Protein AF-A0A0F8ZFD3-F1 (afdb_monomer)

pLDDT: mean 81.25, std 15.06, range [37.78, 96.56]

Sequence (188 aa):
MGGGGGDGGIPSRYSAPSKVDDIAKKTEEKSDLINLKNRETEINKSVEEEMNKASDKVPWDHNDHSIKHVERVLEIFPKIIDKFEKISFSKEFLSNRNLSDLEKEILKYSILLHDIGYTKSIKDHSLMSKEYIEKLNRGIKKSLLKEIATIAQLHTPEGIKQLGGKSLFDLVKKGLISDRIAYLASIL

Organism: NCBI:txid412755

Mean predicted aligned error: 9.12 Å

Secondary structure (DSSP, 8-state):
---------------PPPHHHHHHHHHHHHHHHHHHHHHHHHHHHHHHHHHHHHTTTS-GGGGGGSHHHHHHHHHHHHHHHHHHHHTTHHHHHTTS-PPPHHHHHHHHHHHHHTTGGGGT-STTHHHHHHHHHHT--SS--HHHHHHHHHHHHTTSHHHHHHTT-SSHHHHHHTTSS-HHHHHHHTT-

Solvent-accessible surface area (backbone atoms only — not comparable to full-atom values): 10589 Å² total; per-residue (Å²): 140,84,87,80,82,84,79,75,80,76,76,82,72,81,75,70,83,50,77,63,56,55,50,52,50,56,50,50,49,50,51,52,37,52,53,54,61,76,38,41,72,63,49,54,52,51,50,47,54,51,42,61,75,21,54,90,74,46,54,79,94,54,52,78,66,37,63,69,37,40,51,52,50,60,71,46,40,68,59,52,52,52,50,41,55,69,74,40,56,37,30,75,55,53,79,67,40,75,83,49,73,46,54,52,48,43,46,52,51,16,58,67,39,28,56,59,5,48,59,80,33,76,93,48,12,30,58,42,14,20,57,52,40,59,62,57,85,72,88,60,57,67,70,58,31,48,48,30,16,49,33,20,16,44,58,38,74,65,36,29,42,76,75,76,24,90,40,60,67,50,26,37,75,71,67,76,43,51,54,62,51,40,55,56,20,72,73,97

Radius of gyration: 21.27 Å; Cα contacts (8 Å, |Δi|>4): 189; chains: 1; bounding box: 68×52×62 Å

Foldseek 3Di:
DDDDDDDPDDPPDPPDDDPVNVVVVVVVLVVLLVLLVVCVVVVLVVLLVLLVVQCVVQDPVRNCLGQVVLVVCLVCLVVLLVVCVVVCVCCVLVVHDGDDSSLSSLLNLLSNQLQSLSSP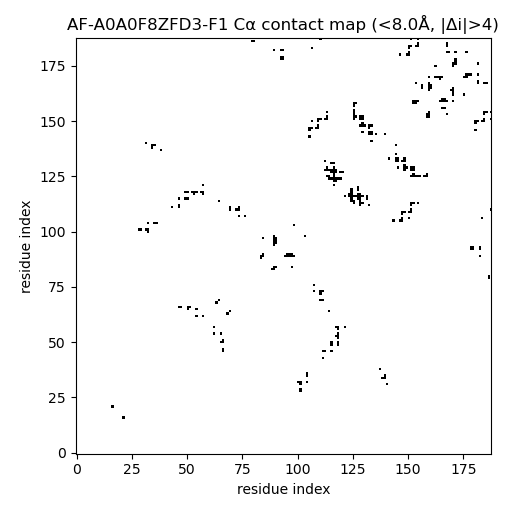DPVQRLVSSLVVQCPPPPVRDSVSSNLSSLLSSQLDCVSQVVLVHRALVRCCVVVVDGSSSSVSSVSD

Nearest PDB structures (foldseek):
  6pbz-assembly1_C  TM=6.931E-01  e=2.218E-02  Escherichia coli K-12
  8qqk-assembly1_C  TM=2.301E-01  e=8.776E+00  Escherichia coli BL21(DE3)

Structure (mmCIF, N/CA/C/O backbone):
data_AF-A0A0F8ZFD3-F1
#
_entry.id   AF-A0A0F8ZFD3-F1
#
loop_
_atom_site.group_PDB
_atom_site.id
_atom_site.type_symbol
_atom_site.label_atom_id
_atom_site.label_alt_id
_atom_site.label_comp_id
_atom_site.label_asym_id
_atom_site.label_entity_id
_atom_site.label_seq_id
_atom_site.pdbx_PDB_ins_code
_atom_site.Cartn_x
_atom_site.Cartn_y
_atom_site.Cartn_z
_atom_site.occupancy
_atom_site.B_iso_or_equiv
_atom_site.auth_seq_id
_atom_site.auth_comp_id
_atom_site.auth_asym_id
_atom_site.auth_atom_id
_atom_site.pdbx_PDB_model_num
ATOM 1 N N . MET A 1 1 ? -48.816 -34.835 41.985 1.00 44.81 1 MET A N 1
ATOM 2 C CA . MET A 1 1 ? -48.033 -34.989 40.739 1.00 44.81 1 MET A CA 1
ATOM 3 C C . MET A 1 1 ? -48.319 -33.737 39.922 1.00 44.81 1 MET A C 1
ATOM 5 O O . MET A 1 1 ? -49.447 -33.579 39.499 1.00 44.81 1 MET A O 1
ATOM 9 N N . GLY A 1 2 ? -47.501 -32.690 39.905 1.00 37.78 2 GLY A N 1
ATOM 10 C CA . GLY A 1 2 ? -46.063 -32.647 39.641 1.00 37.78 2 GLY A CA 1
ATOM 11 C C . GLY A 1 2 ? -45.896 -31.947 38.290 1.00 37.78 2 GLY A C 1
ATOM 12 O O . GLY A 1 2 ? -45.854 -32.620 37.269 1.00 37.78 2 GLY A O 1
ATOM 13 N N . GLY A 1 3 ? -45.939 -30.610 38.292 1.00 38.78 3 GLY A N 1
ATOM 14 C CA . GLY A 1 3 ? -45.746 -29.782 37.100 1.00 38.78 3 GLY A CA 1
ATOM 15 C C . GLY A 1 3 ? -44.270 -29.698 36.710 1.00 38.78 3 GLY A C 1
ATOM 16 O O . GLY A 1 3 ? -43.402 -29.720 37.579 1.00 38.78 3 GLY A O 1
ATOM 17 N N . GLY A 1 4 ? -43.997 -29.588 35.412 1.00 38.00 4 GLY A N 1
ATOM 18 C CA . GLY A 1 4 ? -42.663 -29.365 34.860 1.00 38.00 4 GLY A CA 1
ATOM 19 C C . GLY A 1 4 ? -42.789 -28.538 33.590 1.00 38.00 4 GLY A C 1
ATOM 20 O O . GLY A 1 4 ? -43.255 -29.042 32.572 1.00 38.00 4 GLY A O 1
ATOM 21 N N . GLY A 1 5 ? -42.469 -27.249 33.707 1.00 38.50 5 GLY A N 1
ATOM 22 C CA . GLY A 1 5 ? -42.521 -26.278 32.625 1.00 38.50 5 GLY A CA 1
ATOM 23 C C . GLY A 1 5 ? -41.475 -26.551 31.551 1.00 38.50 5 GLY A C 1
ATOM 24 O O . GLY A 1 5 ? -40.369 -27.007 31.833 1.00 38.50 5 GLY A O 1
ATOM 25 N N . GLY A 1 6 ? -41.861 -26.258 30.311 1.00 38.72 6 GLY A N 1
ATOM 26 C CA . GLY A 1 6 ? -40.945 -26.165 29.187 1.00 38.72 6 GLY A CA 1
ATOM 27 C C . GLY A 1 6 ? -40.052 -24.949 29.376 1.00 38.72 6 GLY A C 1
ATOM 28 O O . GLY A 1 6 ? -40.525 -23.816 29.293 1.00 38.72 6 GLY A O 1
ATOM 29 N N . ASP A 1 7 ? -38.774 -25.200 29.637 1.00 45.16 7 ASP A N 1
ATOM 30 C CA . ASP A 1 7 ? -37.746 -24.174 29.586 1.00 45.16 7 ASP A CA 1
ATOM 31 C C . ASP A 1 7 ? -37.648 -23.643 28.156 1.00 45.16 7 ASP A C 1
ATOM 33 O O . ASP A 1 7 ?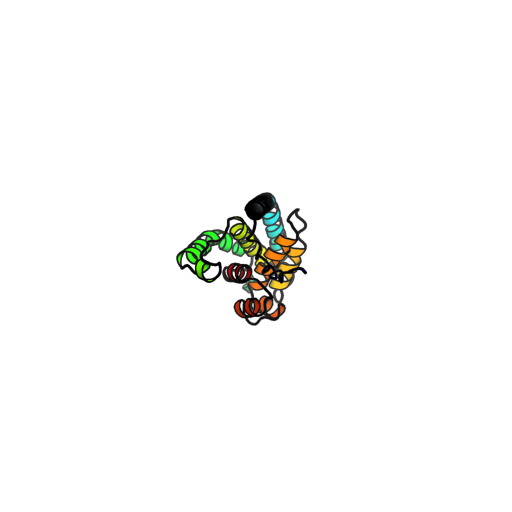 -37.316 -24.353 27.202 1.00 45.16 7 ASP A O 1
ATOM 37 N N . GLY A 1 8 ? -37.988 -22.362 28.031 1.00 39.28 8 GLY A N 1
ATOM 38 C CA . GLY A 1 8 ? -37.781 -21.574 26.836 1.00 39.28 8 GLY A CA 1
ATOM 39 C C . GLY A 1 8 ? -36.305 -21.583 26.469 1.00 39.28 8 GLY A C 1
ATOM 40 O O . GLY A 1 8 ? -35.450 -21.155 27.245 1.00 39.28 8 GLY A O 1
ATOM 41 N N . GLY A 1 9 ? -36.021 -22.055 25.256 1.00 39.97 9 GLY A N 1
ATOM 42 C CA . GLY A 1 9 ? -34.720 -21.903 24.628 1.00 39.97 9 GLY A CA 1
ATOM 43 C C . GLY A 1 9 ? -34.305 -20.435 24.666 1.00 39.97 9 GLY A C 1
ATOM 44 O O . GLY A 1 9 ? -34.960 -19.572 24.083 1.00 39.97 9 GLY A O 1
ATOM 45 N N . ILE A 1 10 ? -33.228 -20.162 25.394 1.00 49.59 10 ILE A N 1
ATOM 46 C CA . ILE A 1 10 ? -32.589 -18.853 25.470 1.00 49.59 10 ILE A CA 1
ATOM 47 C C . ILE A 1 10 ? -32.167 -18.473 24.042 1.00 49.59 10 ILE A C 1
ATOM 49 O O . ILE A 1 10 ? -31.354 -19.191 23.451 1.00 49.59 10 ILE A O 1
ATOM 53 N N . PRO A 1 11 ? -32.669 -17.373 23.454 1.00 43.94 11 PRO A N 1
ATOM 54 C CA . PRO A 1 11 ? -32.141 -16.904 22.187 1.00 43.94 11 PRO A CA 1
ATOM 55 C C . PRO A 1 11 ? -30.695 -16.459 22.413 1.00 43.94 11 PRO A C 1
ATOM 57 O O . PRO A 1 11 ? -30.410 -15.631 23.283 1.00 43.94 11 PRO A O 1
ATOM 60 N N . SER A 1 12 ? -29.790 -17.065 21.641 1.00 44.09 12 SER A N 1
ATOM 61 C CA . SER A 1 12 ? -28.364 -16.755 21.583 1.00 44.09 12 SER A CA 1
ATOM 62 C C . SER A 1 12 ? -28.177 -15.240 21.503 1.00 44.09 12 SER A C 1
ATOM 64 O O . SER A 1 12 ? -28.506 -14.603 20.499 1.00 44.09 12 SER A O 1
ATOM 66 N N . ARG A 1 13 ? -27.722 -14.645 22.610 1.00 45.34 13 ARG A N 1
ATOM 67 C CA . ARG A 1 13 ? -27.399 -13.225 22.676 1.00 45.34 13 ARG A CA 1
ATOM 68 C C . ARG A 1 13 ? -26.203 -13.006 21.763 1.00 45.34 13 ARG A C 1
ATOM 70 O O . ARG A 1 13 ? -25.120 -13.512 22.037 1.00 45.34 13 ARG A O 1
ATOM 77 N N . TYR A 1 14 ? -26.402 -12.227 20.707 1.00 46.28 14 TYR A N 1
ATOM 78 C CA . TYR A 1 14 ? -25.321 -11.509 20.049 1.00 46.28 14 TYR A CA 1
ATOM 79 C C . TYR A 1 14 ? -24.559 -10.737 21.132 1.00 46.28 14 TYR A C 1
ATOM 81 O O . TYR A 1 14 ? -25.035 -9.718 21.634 1.00 46.28 14 TYR A O 1
ATOM 89 N N . SER A 1 15 ? -23.417 -11.272 21.558 1.00 51.22 15 SER A N 1
ATOM 90 C CA . SER A 1 15 ? -22.507 -10.595 22.470 1.00 51.22 15 SER A CA 1
ATOM 91 C C . SER A 1 15 ? -21.970 -9.372 21.741 1.00 51.22 15 SER A C 1
ATOM 93 O O . SER A 1 15 ? -21.140 -9.493 20.841 1.00 51.22 15 SER A O 1
ATOM 95 N N . ALA A 1 16 ? -22.493 -8.197 22.087 1.00 52.94 16 ALA A N 1
ATOM 96 C CA . ALA A 1 16 ? -21.907 -6.937 21.663 1.00 52.94 16 ALA A CA 1
ATOM 97 C C . ALA A 1 16 ? -20.416 -6.930 22.063 1.00 52.94 16 ALA A C 1
ATOM 99 O O . ALA A 1 16 ? -20.108 -7.399 23.166 1.00 52.94 16 ALA A O 1
ATOM 100 N N . PRO A 1 17 ? -19.504 -6.432 21.206 1.00 55.50 17 PRO A N 1
ATOM 101 C CA . PRO A 1 17 ? -18.085 -6.334 21.536 1.00 55.50 17 PRO A CA 1
ATOM 102 C C . PRO A 1 17 ? -17.911 -5.665 22.898 1.00 55.50 17 PRO A C 1
ATOM 104 O O . PRO A 1 17 ? -18.548 -4.647 23.188 1.00 55.50 17 PRO A O 1
ATOM 107 N N . SER A 1 18 ? -17.108 -6.267 23.772 1.00 68.88 18 SER A N 1
ATOM 108 C CA . SER A 1 18 ? -16.910 -5.712 25.103 1.00 68.88 18 SER A CA 1
ATOM 109 C C . SER A 1 18 ? -16.043 -4.453 25.003 1.00 68.88 18 SER A C 1
ATOM 111 O O . SER A 1 18 ? -15.174 -4.346 24.140 1.00 68.88 18 SER A O 1
ATOM 113 N N . LYS A 1 19 ? -16.206 -3.499 25.930 1.00 70.62 19 LYS A N 1
ATOM 114 C CA . LYS A 1 19 ? -15.332 -2.308 26.010 1.00 70.62 19 LYS A CA 1
ATOM 115 C C . LYS A 1 19 ? -13.836 -2.667 26.091 1.00 70.62 19 LYS A C 1
ATOM 117 O O . LYS A 1 19 ? -12.993 -1.834 25.780 1.00 70.62 19 LYS A O 1
ATOM 122 N N . VAL A 1 20 ? -13.513 -3.884 26.533 1.00 70.19 20 VAL A N 1
ATOM 123 C CA . VAL A 1 20 ? -12.148 -4.416 26.616 1.00 70.19 20 VAL A CA 1
ATOM 124 C C . VAL A 1 20 ? -11.604 -4.749 25.224 1.00 70.19 20 VAL A C 1
ATOM 126 O O . VAL A 1 20 ? -10.462 -4.397 24.934 1.00 70.19 20 VAL A O 1
ATOM 129 N N . ASP A 1 21 ? -12.428 -5.323 24.344 1.00 71.81 21 ASP A N 1
ATOM 130 C CA . ASP A 1 21 ? -12.053 -5.638 22.957 1.00 71.81 21 ASP A CA 1
ATOM 131 C C . ASP A 1 21 ? -11.746 -4.360 22.164 1.00 71.81 21 ASP A C 1
ATOM 133 O O . ASP A 1 21 ? -10.764 -4.294 21.423 1.00 71.81 21 ASP A O 1
ATOM 137 N N . ASP A 1 22 ? -12.519 -3.296 22.399 1.00 79.94 22 ASP A N 1
ATOM 138 C CA . ASP A 1 22 ? -12.287 -1.985 21.785 1.00 79.94 22 ASP A CA 1
ATOM 139 C C . ASP A 1 22 ? -10.973 -1.334 22.251 1.00 79.94 22 ASP A C 1
ATOM 141 O O . ASP A 1 22 ? -10.281 -0.680 21.464 1.00 79.94 22 ASP A O 1
ATOM 145 N N . ILE A 1 23 ? -10.610 -1.494 23.529 1.00 81.81 23 ILE A N 1
ATOM 146 C CA . ILE A 1 23 ? -9.353 -0.967 24.084 1.00 81.81 23 ILE A CA 1
ATOM 147 C C . ILE A 1 23 ? -8.160 -1.765 23.556 1.00 81.81 23 ILE A C 1
ATOM 149 O O . ILE A 1 23 ? -7.158 -1.163 23.159 1.00 81.81 23 ILE A O 1
ATOM 153 N N . ALA A 1 24 ? -8.266 -3.095 23.521 1.00 84.81 24 ALA A N 1
ATOM 154 C CA . ALA A 1 24 ? -7.227 -3.966 22.984 1.00 84.81 24 ALA A CA 1
ATOM 155 C C . ALA A 1 24 ? -6.951 -3.631 21.514 1.00 84.81 24 ALA A C 1
ATOM 157 O O . ALA A 1 24 ? -5.806 -3.355 21.153 1.00 84.81 24 ALA A O 1
ATOM 158 N N . LYS A 1 25 ? -8.010 -3.513 20.704 1.00 84.62 25 LYS A N 1
ATOM 159 C CA . LYS A 1 25 ? -7.911 -3.135 19.293 1.00 84.62 25 LYS A CA 1
ATOM 160 C C . LYS A 1 25 ? -7.251 -1.770 19.098 1.00 84.62 25 LYS A C 1
ATOM 162 O O . LYS A 1 25 ? -6.317 -1.645 18.316 1.00 84.62 25 LYS A O 1
ATOM 167 N N . LYS A 1 26 ? -7.671 -0.742 19.844 1.00 86.44 26 LYS A N 1
ATOM 168 C CA . LYS A 1 26 ? -7.050 0.595 19.758 1.00 86.44 26 LYS A CA 1
ATOM 169 C C . LYS A 1 26 ? -5.586 0.602 20.196 1.00 86.44 26 LYS A C 1
ATOM 171 O O . LYS A 1 26 ? -4.802 1.411 19.705 1.00 86.44 26 LYS A O 1
ATOM 176 N N . THR A 1 27 ? -5.222 -0.251 21.148 1.00 90.25 27 THR A N 1
ATOM 177 C CA . THR A 1 27 ? -3.835 -0.381 21.613 1.00 90.25 27 THR A CA 1
ATOM 178 C C . THR A 1 27 ? -2.974 -1.047 20.546 1.00 90.25 27 THR A C 1
ATOM 180 O O . THR A 1 27 ? -1.882 -0.560 20.256 1.00 90.25 27 THR A O 1
ATOM 183 N N . GLU A 1 28 ? -3.490 -2.102 19.920 1.00 89.44 28 GLU A N 1
ATOM 184 C CA . GLU A 1 28 ? -2.845 -2.777 18.796 1.00 89.44 28 GLU A CA 1
ATOM 185 C C . GLU A 1 28 ? -2.660 -1.825 17.607 1.00 89.44 28 GLU A C 1
ATOM 187 O O . GLU A 1 28 ? -1.537 -1.663 17.139 1.00 89.44 28 GLU A O 1
ATOM 192 N N . GLU A 1 29 ? -3.705 -1.094 17.203 1.00 90.25 29 GLU A N 1
ATOM 193 C CA . GLU A 1 29 ? -3.624 -0.113 16.109 1.00 90.25 29 GLU A CA 1
ATOM 194 C C . GLU A 1 29 ? -2.571 0.975 16.376 1.00 90.25 29 GLU A C 1
ATOM 196 O O . GLU A 1 29 ? -1.824 1.365 15.476 1.00 90.25 29 GLU A O 1
ATOM 201 N N . LYS A 1 30 ? -2.468 1.457 17.622 1.00 90.88 30 LYS A N 1
ATOM 202 C CA . LYS A 1 30 ? -1.427 2.419 18.016 1.00 90.88 30 LYS A CA 1
ATOM 203 C C . LYS A 1 30 ? -0.029 1.813 17.955 1.00 90.88 30 LYS A C 1
ATOM 205 O O . LYS A 1 30 ? 0.901 2.489 17.522 1.00 90.88 30 LYS A O 1
ATOM 210 N N . SER A 1 31 ? 0.129 0.569 18.402 1.00 91.50 31 SER A N 1
ATOM 211 C CA . SER A 1 31 ? 1.413 -0.132 18.353 1.00 91.50 31 SER A CA 1
ATOM 212 C C . SER A 1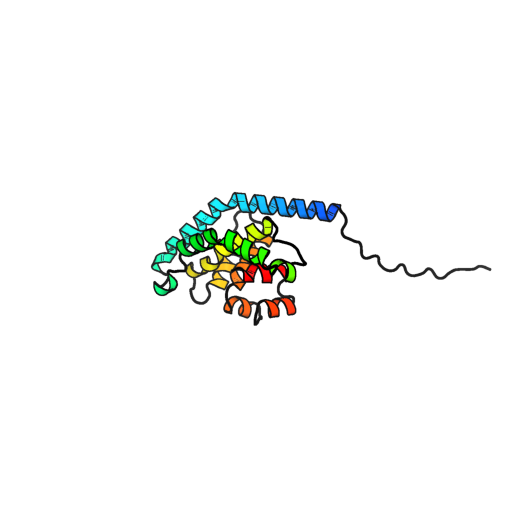 31 ? 1.869 -0.348 16.909 1.00 91.50 31 SER A C 1
ATOM 214 O O . SER A 1 31 ? 3.018 -0.042 16.583 1.00 91.50 31 SER A O 1
ATOM 216 N N . ASP A 1 32 ? 0.953 -0.774 16.040 1.00 91.31 32 ASP A N 1
ATOM 217 C CA . ASP A 1 32 ? 1.186 -0.967 14.610 1.00 91.31 32 ASP A CA 1
ATOM 218 C C . ASP A 1 32 ? 1.564 0.354 13.918 1.00 91.31 32 ASP A C 1
ATOM 220 O O . ASP A 1 32 ? 2.540 0.400 13.165 1.00 91.31 32 ASP A O 1
ATOM 224 N N . LEU A 1 33 ? 0.875 1.455 14.242 1.00 92.19 33 LEU A N 1
ATOM 225 C CA . LEU A 1 33 ? 1.196 2.793 13.735 1.00 92.19 33 LEU A CA 1
ATOM 226 C C . LEU A 1 33 ? 2.604 3.247 14.144 1.00 92.19 33 LEU A C 1
ATOM 228 O O . LEU A 1 33 ? 3.364 3.739 13.311 1.00 92.19 33 LEU A O 1
ATOM 232 N N . ILE A 1 34 ? 2.960 3.093 15.423 1.00 90.62 34 ILE A N 1
ATOM 233 C CA . ILE A 1 34 ? 4.290 3.464 15.929 1.00 90.62 34 ILE A CA 1
ATOM 234 C C . ILE A 1 34 ? 5.369 2.630 15.236 1.00 90.62 34 ILE A C 1
ATOM 236 O O . ILE A 1 34 ? 6.399 3.170 14.836 1.00 90.62 34 ILE A O 1
ATOM 240 N N . ASN A 1 35 ? 5.133 1.327 15.063 1.00 89.44 35 ASN A N 1
ATOM 241 C CA . ASN A 1 35 ? 6.076 0.449 14.384 1.00 89.44 35 ASN A CA 1
ATOM 242 C C . ASN A 1 35 ? 6.292 0.885 12.927 1.00 89.44 35 ASN A C 1
ATOM 244 O O . ASN A 1 35 ? 7.436 1.077 12.525 1.00 89.44 35 ASN A O 1
ATOM 248 N N . LEU A 1 36 ? 5.218 1.139 12.169 1.00 88.75 36 LEU A N 1
ATOM 249 C CA . LEU A 1 36 ? 5.324 1.651 10.799 1.00 88.75 36 LEU A CA 1
ATOM 250 C C . LEU A 1 36 ? 6.116 2.962 10.748 1.00 88.75 36 LEU A C 1
ATOM 252 O O . LEU A 1 36 ? 7.061 3.070 9.973 1.00 88.75 36 LEU A O 1
ATOM 256 N N . LYS A 1 37 ? 5.819 3.935 11.612 1.00 89.75 37 LYS A N 1
ATOM 257 C CA . LYS A 1 37 ? 6.555 5.212 11.628 1.00 89.75 37 LYS A CA 1
ATOM 258 C C . LYS A 1 37 ? 8.039 5.045 11.952 1.00 89.75 37 LYS A C 1
ATOM 260 O O . LYS A 1 37 ? 8.883 5.656 11.306 1.00 89.75 37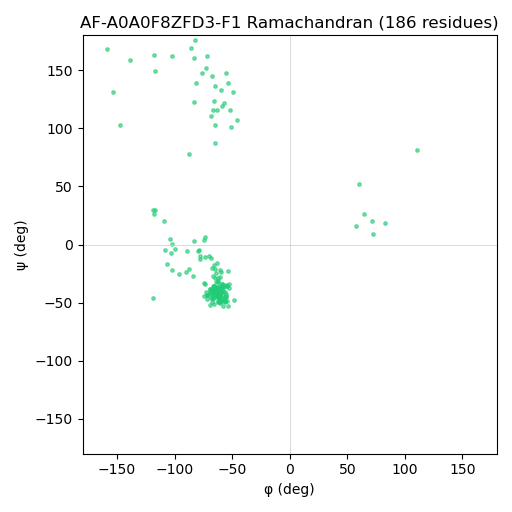 LYS A O 1
ATOM 265 N N . ASN A 1 38 ? 8.381 4.161 12.887 1.00 88.88 38 ASN A N 1
ATOM 266 C CA . ASN A 1 38 ? 9.776 3.895 13.249 1.00 88.88 38 ASN A CA 1
ATOM 267 C C . ASN A 1 38 ? 10.589 3.241 12.116 1.00 88.88 38 ASN A C 1
ATOM 269 O O . ASN A 1 38 ? 11.819 3.255 12.168 1.00 88.88 38 ASN A O 1
ATOM 273 N N . ARG A 1 39 ? 9.928 2.656 11.109 1.00 87.25 39 ARG A N 1
ATOM 274 C CA . ARG A 1 39 ? 10.569 2.007 9.952 1.00 87.25 39 ARG A CA 1
ATOM 275 C C . ARG A 1 39 ? 10.605 2.869 8.697 1.00 87.25 39 ARG A C 1
ATOM 277 O O . ARG A 1 39 ? 11.232 2.468 7.722 1.00 87.25 39 ARG A O 1
ATOM 284 N N . GLU A 1 40 ? 10.001 4.051 8.731 1.00 86.69 40 GLU A N 1
ATOM 285 C CA . GLU A 1 40 ? 9.813 4.893 7.549 1.00 86.69 40 GLU A CA 1
ATOM 286 C C . GLU A 1 40 ? 11.131 5.253 6.867 1.00 86.69 40 GLU A C 1
ATOM 288 O O . GLU A 1 40 ? 11.307 4.977 5.684 1.00 86.69 40 GLU A O 1
ATOM 293 N N . THR A 1 41 ? 12.092 5.791 7.617 1.00 84.62 41 THR A N 1
ATOM 294 C CA . THR A 1 41 ? 13.398 6.179 7.067 1.00 84.62 41 THR A CA 1
ATOM 295 C C . THR A 1 41 ? 14.137 4.993 6.445 1.00 84.62 41 THR A C 1
ATOM 297 O O . THR A 1 41 ? 14.748 5.122 5.386 1.00 84.62 41 THR A O 1
ATOM 300 N N . GLU A 1 42 ? 14.077 3.826 7.092 1.00 87.44 42 GLU A N 1
ATOM 301 C CA . GLU A 1 42 ? 14.724 2.600 6.614 1.00 87.44 42 GLU A CA 1
ATOM 302 C C . GLU A 1 42 ? 14.087 2.107 5.306 1.00 87.44 42 GLU A C 1
ATOM 304 O O . GLU A 1 42 ? 14.797 1.703 4.383 1.00 87.44 42 GLU A O 1
ATOM 309 N N . ILE A 1 43 ? 12.758 2.169 5.208 1.00 85.62 43 ILE A N 1
ATOM 310 C CA . ILE A 1 43 ? 12.016 1.720 4.028 1.00 85.62 43 ILE A CA 1
ATOM 311 C C . ILE A 1 43 ? 12.173 2.707 2.877 1.00 85.62 43 ILE A C 1
ATOM 313 O O . ILE A 1 43 ? 12.487 2.264 1.777 1.00 85.62 43 ILE A O 1
ATOM 317 N N . ASN A 1 44 ? 12.063 4.014 3.124 1.00 83.75 44 ASN A N 1
ATOM 318 C CA . ASN A 1 44 ? 12.298 5.046 2.111 1.00 83.75 44 ASN A CA 1
ATOM 319 C C . ASN A 1 44 ? 13.676 4.879 1.466 1.00 83.75 44 ASN A C 1
ATOM 321 O O . ASN A 1 44 ? 13.777 4.796 0.245 1.00 83.75 44 ASN A O 1
ATOM 325 N N . LYS A 1 45 ? 14.723 4.721 2.285 1.00 85.19 45 LYS A N 1
ATOM 326 C CA . LYS A 1 45 ? 16.085 4.501 1.789 1.00 85.19 45 LYS A CA 1
ATOM 327 C C . LYS A 1 45 ? 16.197 3.216 0.962 1.00 85.19 45 LYS A C 1
ATOM 329 O O . LYS A 1 45 ? 16.817 3.213 -0.094 1.00 85.19 45 LYS A O 1
ATOM 334 N N . SER A 1 46 ? 15.582 2.124 1.418 1.00 85.50 46 SER A N 1
ATOM 335 C CA . SER A 1 46 ? 15.593 0.852 0.684 1.00 85.50 46 SER A CA 1
ATOM 336 C C . SER A 1 46 ? 14.866 0.949 -0.661 1.00 85.50 46 SER A C 1
ATOM 338 O O . SER A 1 46 ? 15.312 0.352 -1.636 1.00 85.50 46 SER A O 1
ATOM 340 N N . VAL A 1 47 ? 13.747 1.672 -0.715 1.00 84.38 47 VAL A N 1
ATOM 341 C CA . VAL A 1 47 ? 12.975 1.902 -1.943 1.00 84.38 47 VAL A CA 1
ATOM 342 C C . VAL A 1 47 ? 13.775 2.758 -2.915 1.00 84.38 47 VAL A C 1
ATOM 344 O O . VAL A 1 47 ? 13.910 2.386 -4.077 1.00 84.38 47 VAL A O 1
ATOM 347 N N . GLU A 1 48 ? 14.365 3.851 -2.434 1.00 83.31 48 GLU A N 1
ATOM 348 C CA . GLU A 1 48 ? 15.241 4.714 -3.223 1.00 83.31 48 GLU A CA 1
ATOM 349 C C . GLU A 1 48 ? 16.418 3.926 -3.815 1.00 83.31 48 GLU A C 1
ATOM 351 O O . GLU A 1 48 ? 16.666 3.993 -5.017 1.00 83.31 48 GLU A O 1
ATOM 356 N N . GLU A 1 49 ? 17.111 3.121 -3.006 1.00 85.69 49 GLU A N 1
ATOM 357 C CA . GLU A 1 49 ? 18.226 2.289 -3.467 1.00 85.69 49 GLU A CA 1
ATOM 358 C C . GLU A 1 49 ? 17.802 1.276 -4.539 1.00 85.69 49 GLU A C 1
ATOM 360 O O . GLU A 1 49 ? 18.503 1.110 -5.538 1.00 85.69 49 GLU A O 1
ATOM 365 N N . GLU A 1 50 ? 16.676 0.585 -4.355 1.00 85.00 50 GLU A N 1
ATOM 366 C CA . GLU A 1 50 ? 16.193 -0.405 -5.325 1.00 85.00 50 GLU A CA 1
ATOM 367 C C . GLU A 1 50 ? 15.712 0.248 -6.627 1.00 85.00 50 GLU A C 1
ATOM 369 O O . GLU A 1 50 ? 16.041 -0.239 -7.712 1.00 85.00 50 GLU A O 1
ATOM 374 N N . MET A 1 51 ? 15.007 1.378 -6.539 1.00 81.75 51 MET A N 1
ATOM 375 C CA . MET A 1 51 ? 14.552 2.139 -7.705 1.00 81.75 51 MET A CA 1
ATOM 376 C C . MET A 1 51 ? 15.729 2.749 -8.474 1.00 81.75 51 MET A C 1
ATOM 378 O O . MET A 1 51 ? 15.765 2.665 -9.700 1.00 81.75 51 MET A O 1
ATOM 382 N N . ASN A 1 52 ? 16.741 3.275 -7.779 1.00 81.25 52 ASN A N 1
ATOM 383 C CA . ASN A 1 52 ? 17.951 3.812 -8.406 1.00 81.25 52 ASN A CA 1
ATOM 384 C C . ASN A 1 52 ? 18.780 2.723 -9.105 1.00 81.25 52 ASN A C 1
ATOM 386 O O . ASN A 1 52 ? 19.307 2.955 -10.185 1.00 81.25 52 ASN A O 1
ATOM 390 N N . LYS A 1 53 ? 18.860 1.500 -8.561 1.00 78.50 53 LYS A N 1
ATOM 391 C CA . LYS A 1 53 ? 19.516 0.368 -9.258 1.00 78.50 53 LYS A CA 1
ATOM 392 C C . LYS A 1 53 ? 18.793 -0.047 -10.542 1.00 78.50 53 LYS A C 1
ATOM 394 O O . LYS A 1 53 ? 19.374 -0.744 -11.379 1.00 78.50 53 LYS A O 1
ATOM 399 N N . ALA A 1 54 ? 17.515 0.296 -10.663 1.00 73.50 54 ALA A N 1
ATOM 400 C CA . ALA A 1 54 ? 16.679 -0.067 -11.793 1.00 73.50 54 ALA A CA 1
ATOM 401 C C . ALA A 1 54 ? 16.442 1.081 -12.781 1.00 73.50 54 ALA A C 1
ATOM 403 O O . ALA A 1 54 ? 15.894 0.810 -13.847 1.00 73.50 54 ALA A O 1
ATOM 404 N N . SER A 1 55 ? 16.867 2.315 -12.482 1.00 67.00 55 SER A N 1
ATOM 405 C CA . SER A 1 55 ? 16.606 3.493 -13.325 1.00 67.00 55 SER A CA 1
ATOM 406 C C . SER A 1 55 ? 17.069 3.304 -14.768 1.00 67.00 55 SER A C 1
ATOM 408 O O . SER A 1 55 ? 16.383 3.719 -15.693 1.00 67.00 55 SER A O 1
ATOM 410 N N . ASP A 1 56 ? 18.184 2.600 -14.965 1.00 63.59 56 ASP A N 1
ATOM 411 C CA . ASP A 1 56 ? 18.762 2.344 -16.291 1.00 63.59 56 ASP A CA 1
ATOM 412 C C . ASP A 1 56 ? 18.030 1.233 -17.066 1.00 63.59 56 ASP A C 1
ATOM 414 O O . ASP A 1 56 ? 18.299 1.002 -18.244 1.00 63.59 56 ASP A O 1
ATOM 418 N N . LYS A 1 57 ? 17.124 0.504 -16.402 1.00 66.38 57 LYS A N 1
ATOM 419 C CA . LYS A 1 57 ? 16.365 -0.631 -16.955 1.00 66.38 57 LYS A CA 1
ATOM 420 C C . LYS A 1 57 ? 14.900 -0.294 -17.217 1.00 66.38 57 LYS A C 1
ATOM 422 O O . LYS A 1 57 ? 14.241 -1.042 -17.938 1.00 66.38 57 LYS A O 1
ATOM 427 N N . VAL A 1 58 ? 14.390 0.789 -16.631 1.00 63.75 58 VAL A N 1
ATOM 428 C CA . VAL A 1 58 ? 13.033 1.281 -16.878 1.00 63.75 58 VAL A CA 1
ATOM 429 C C . VAL A 1 58 ? 13.060 2.133 -18.155 1.00 63.75 58 VAL A C 1
ATOM 431 O O . VAL A 1 58 ? 13.829 3.091 -18.227 1.00 63.75 58 VAL A O 1
ATOM 434 N N . PRO A 1 59 ? 12.263 1.799 -19.186 1.00 64.06 59 PRO A N 1
ATOM 435 C CA . PRO A 1 59 ? 12.189 2.575 -20.416 1.00 64.06 59 PRO A CA 1
ATOM 436 C C . PRO A 1 59 ? 11.851 4.045 -20.157 1.00 64.06 59 PRO A C 1
ATOM 438 O O . PRO A 1 59 ? 11.119 4.379 -19.225 1.00 64.06 59 PRO A O 1
ATOM 441 N N . TRP A 1 60 ? 12.382 4.934 -20.997 1.00 59.41 60 TRP A N 1
ATOM 442 C CA . TRP A 1 60 ? 12.278 6.383 -20.798 1.00 59.41 60 TRP A CA 1
ATOM 443 C C . TRP A 1 60 ? 10.822 6.901 -20.781 1.00 59.41 60 TRP A C 1
ATOM 445 O O . TRP A 1 60 ? 10.524 7.892 -20.122 1.00 59.41 60 TRP A O 1
ATOM 455 N N . ASP A 1 61 ? 9.917 6.216 -21.477 1.00 62.09 61 ASP A N 1
ATOM 456 C CA . ASP A 1 61 ? 8.477 6.471 -21.552 1.00 62.09 61 ASP A CA 1
ATOM 457 C C . ASP A 1 61 ? 7.709 5.968 -20.317 1.00 62.09 61 ASP A C 1
ATOM 459 O O . ASP A 1 61 ? 6.579 6.383 -20.078 1.00 62.09 61 ASP A O 1
ATOM 463 N N . HIS A 1 62 ? 8.359 5.163 -19.475 1.00 61.50 62 HIS A N 1
ATOM 464 C CA . HIS A 1 62 ? 7.908 4.778 -18.137 1.00 61.50 62 HIS A CA 1
ATOM 465 C C . HIS A 1 62 ? 8.662 5.526 -17.019 1.00 61.50 62 HIS A C 1
ATOM 467 O O . HIS A 1 62 ? 8.435 5.279 -15.838 1.00 61.50 62 HIS A O 1
ATOM 473 N N . ASN A 1 63 ? 9.533 6.484 -17.358 1.00 56.06 63 ASN A N 1
ATOM 474 C CA . ASN A 1 63 ? 10.395 7.204 -16.407 1.00 56.06 63 ASN A CA 1
ATOM 475 C C . ASN A 1 63 ? 9.627 8.170 -15.475 1.00 56.06 63 ASN A C 1
ATOM 477 O O . ASN A 1 63 ? 10.163 8.658 -14.473 1.00 56.06 63 ASN A O 1
ATOM 481 N N . ASP A 1 64 ? 8.341 8.404 -15.761 1.00 59.81 64 ASP A N 1
ATOM 482 C CA . ASP A 1 64 ? 7.401 9.020 -14.819 1.00 59.81 64 ASP A CA 1
ATOM 483 C C . ASP A 1 64 ? 6.981 8.066 -13.687 1.00 59.81 64 ASP A C 1
ATOM 485 O O . ASP A 1 64 ? 6.120 8.433 -12.915 1.00 59.81 64 ASP A O 1
ATOM 489 N N . HIS A 1 65 ? 7.571 6.871 -13.561 1.00 64.62 65 HIS A N 1
ATOM 490 C CA . HIS A 1 65 ? 7.362 5.924 -12.447 1.00 64.62 65 HIS A CA 1
ATOM 491 C C . HIS A 1 65 ? 8.673 5.706 -11.658 1.00 64.62 65 HIS A C 1
ATOM 493 O O . HIS A 1 65 ? 8.954 4.636 -11.126 1.00 64.62 65 HIS A O 1
ATOM 499 N N . SER A 1 66 ? 9.538 6.728 -11.630 1.00 68.00 66 SER A N 1
ATOM 500 C CA . SER A 1 66 ? 10.795 6.758 -10.862 1.00 68.00 66 SER A CA 1
ATOM 501 C C . SER A 1 66 ? 10.568 7.147 -9.393 1.00 68.00 66 SER A C 1
ATOM 503 O O . SER A 1 66 ? 9.470 7.539 -9.008 1.00 68.00 66 SER A O 1
ATOM 505 N N . ILE A 1 67 ? 11.613 7.133 -8.552 1.00 71.88 67 ILE A N 1
ATOM 506 C CA . ILE A 1 67 ? 11.507 7.602 -7.153 1.00 71.88 67 ILE A CA 1
ATOM 507 C C . ILE A 1 67 ? 10.912 9.019 -7.048 1.00 71.88 67 ILE A C 1
ATOM 509 O O . ILE A 1 67 ? 10.095 9.290 -6.174 1.00 71.88 67 ILE A O 1
ATOM 513 N N . LYS A 1 68 ? 11.206 9.891 -8.023 1.00 74.81 68 LYS A N 1
ATOM 514 C CA . LYS A 1 68 ? 10.646 11.248 -8.104 1.00 74.81 68 LYS A CA 1
ATOM 515 C C . LYS A 1 68 ? 9.133 11.267 -8.318 1.00 74.81 68 LYS A C 1
ATOM 517 O O . LYS A 1 68 ? 8.484 12.240 -7.948 1.00 74.81 68 LYS A O 1
ATOM 522 N N . HIS A 1 69 ? 8.568 10.251 -8.971 1.00 76.50 69 HIS A N 1
ATOM 523 C CA . HIS A 1 69 ? 7.118 10.099 -9.081 1.00 76.50 69 HIS A CA 1
ATOM 524 C C . HIS A 1 69 ? 6.514 9.842 -7.712 1.00 76.50 69 HIS A C 1
ATOM 526 O O . HIS A 1 69 ? 5.628 10.570 -7.279 1.00 76.50 69 HIS A O 1
ATOM 532 N N . VAL A 1 70 ? 7.072 8.866 -7.001 1.00 73.12 70 VAL A N 1
ATOM 533 C CA . VAL A 1 70 ? 6.630 8.496 -5.661 1.00 73.12 70 VAL A CA 1
ATOM 534 C C . VAL A 1 70 ? 6.722 9.687 -4.701 1.00 73.12 70 VAL A C 1
ATOM 536 O O . VAL A 1 70 ? 5.761 9.968 -3.990 1.00 73.12 70 VAL A O 1
ATOM 539 N N . GLU A 1 71 ? 7.817 10.453 -4.742 1.00 77.25 71 GLU A N 1
ATOM 540 C CA . GLU A 1 71 ? 7.966 11.703 -3.982 1.00 77.25 71 GLU A CA 1
ATOM 541 C C . GLU A 1 71 ? 6.846 12.708 -4.296 1.00 77.25 71 GLU A C 1
ATOM 543 O O . GLU A 1 71 ? 6.191 13.203 -3.378 1.00 77.25 71 GLU A O 1
ATOM 548 N N . ARG A 1 72 ? 6.546 12.954 -5.582 1.00 78.62 72 ARG A N 1
ATOM 549 C CA . ARG A 1 72 ? 5.443 13.845 -5.990 1.00 78.62 72 ARG A CA 1
ATOM 550 C C . ARG A 1 72 ? 4.085 13.353 -5.495 1.00 78.62 72 ARG A C 1
ATOM 552 O O . ARG A 1 72 ? 3.277 14.157 -5.028 1.00 78.62 72 ARG A O 1
ATOM 559 N N . VAL A 1 73 ? 3.809 12.051 -5.594 1.00 76.62 73 VAL A N 1
ATOM 560 C CA . VAL A 1 73 ? 2.539 11.484 -5.118 1.00 76.62 73 VAL A CA 1
ATOM 561 C C . VAL A 1 73 ? 2.430 11.644 -3.599 1.00 76.62 73 VAL A C 1
ATOM 563 O O . VAL A 1 73 ? 1.384 12.071 -3.112 1.00 76.62 73 VAL A O 1
ATOM 566 N N . LEU A 1 74 ? 3.513 11.414 -2.847 1.00 79.94 74 LEU A N 1
ATOM 567 C CA . LEU A 1 74 ? 3.556 11.609 -1.393 1.00 79.94 74 LEU A CA 1
ATOM 568 C C . LEU A 1 74 ? 3.391 13.080 -0.971 1.00 79.94 74 LEU A C 1
ATOM 570 O O . LEU A 1 74 ? 2.733 13.352 0.034 1.00 79.94 74 LEU A O 1
ATOM 574 N N . GLU A 1 75 ? 3.913 14.041 -1.735 1.00 83.50 75 GLU A N 1
ATOM 575 C CA . GLU A 1 75 ? 3.698 15.475 -1.480 1.00 83.50 75 GLU A CA 1
ATOM 576 C C . GLU A 1 75 ? 2.230 15.895 -1.664 1.00 83.50 75 GLU A C 1
ATOM 578 O O . GLU A 1 75 ? 1.708 16.759 -0.947 1.00 83.50 75 GLU A O 1
ATOM 583 N N . ILE A 1 76 ? 1.541 15.294 -2.636 1.00 80.62 76 ILE A N 1
ATOM 584 C CA . ILE A 1 76 ? 0.144 15.612 -2.963 1.00 80.62 76 ILE A CA 1
ATOM 585 C C . ILE A 1 76 ? -0.826 14.780 -2.104 1.00 80.62 76 ILE A C 1
ATOM 587 O O . ILE A 1 76 ? -1.967 15.195 -1.886 1.00 80.62 76 ILE A O 1
ATOM 591 N N . PHE A 1 77 ? -0.370 13.660 -1.544 1.00 82.00 77 PHE A N 1
ATOM 592 C CA . PHE A 1 77 ? -1.164 12.700 -0.780 1.00 82.00 77 PHE A CA 1
ATOM 593 C C . PHE A 1 77 ? -2.057 13.314 0.316 1.00 82.00 77 PHE A C 1
ATOM 595 O O . PHE A 1 77 ? -3.260 13.028 0.312 1.00 82.00 77 PHE A O 1
ATOM 602 N N . PRO A 1 78 ? -1.578 14.223 1.196 1.00 83.44 78 PRO A N 1
ATOM 603 C CA . PRO A 1 78 ? -2.446 14.856 2.191 1.00 83.44 78 PRO A CA 1
ATOM 604 C C . PRO A 1 78 ? -3.616 15.626 1.562 1.00 83.44 78 PRO A C 1
ATOM 606 O O . PRO A 1 78 ? -4.717 15.638 2.109 1.00 83.44 78 PRO A O 1
ATOM 609 N N . LYS A 1 79 ? -3.402 16.236 0.387 1.00 83.31 79 LYS A N 1
ATOM 610 C CA . LYS A 1 79 ? -4.437 16.975 -0.353 1.00 83.31 79 LYS A CA 1
ATOM 611 C C . LYS A 1 79 ? -5.449 16.030 -1.003 1.00 83.31 79 LYS A C 1
ATOM 613 O O . LYS A 1 79 ? -6.619 16.392 -1.108 1.00 83.31 79 LYS A O 1
ATOM 618 N N . ILE A 1 80 ? -5.019 14.844 -1.445 1.00 82.00 80 ILE A N 1
ATOM 619 C CA . ILE A 1 80 ? -5.915 13.818 -2.003 1.00 82.00 80 ILE A CA 1
ATOM 620 C C . ILE A 1 80 ? -6.818 13.277 -0.900 1.00 82.00 80 ILE A C 1
ATOM 622 O O . ILE A 1 80 ? -8.035 13.298 -1.069 1.00 82.00 80 ILE A O 1
ATOM 626 N N . ILE A 1 81 ? -6.253 12.891 0.252 1.00 81.88 81 ILE A N 1
ATOM 627 C CA . ILE A 1 81 ? -7.056 12.438 1.397 1.00 81.88 81 ILE A CA 1
ATOM 628 C C . ILE A 1 81 ? -8.068 13.509 1.800 1.00 81.88 81 ILE A C 1
ATOM 630 O O . ILE A 1 81 ? -9.249 13.205 1.928 1.00 81.88 81 ILE A O 1
ATOM 634 N N . ASP A 1 82 ? -7.629 14.760 1.959 1.00 82.06 82 ASP A N 1
ATOM 635 C CA . ASP A 1 82 ? -8.511 15.862 2.353 1.00 82.06 82 ASP A CA 1
ATOM 636 C C . ASP A 1 82 ? -9.666 16.058 1.356 1.00 82.06 82 ASP A C 1
ATOM 638 O O . ASP A 1 82 ? -10.816 16.230 1.760 1.00 82.06 82 ASP A O 1
ATOM 642 N N . LYS A 1 83 ? -9.406 15.948 0.045 1.00 78.88 83 LYS A N 1
ATOM 643 C CA . LYS A 1 83 ? -10.470 15.971 -0.970 1.00 78.88 83 LYS A CA 1
ATOM 644 C C . LYS A 1 83 ? -11.442 14.804 -0.814 1.00 78.88 83 LYS A C 1
ATOM 646 O O . LYS A 1 83 ? -12.645 15.049 -0.811 1.00 78.88 83 LYS A O 1
ATOM 651 N N . PHE A 1 84 ? -10.943 13.577 -0.670 1.00 74.69 84 PHE A N 1
ATOM 652 C CA . PHE A 1 84 ? -11.763 12.368 -0.522 1.00 74.69 84 PHE A CA 1
ATOM 653 C C . PHE A 1 84 ? -12.618 12.387 0.759 1.00 74.69 84 PHE A C 1
ATOM 655 O O . PHE A 1 84 ? -13.788 11.996 0.730 1.00 74.69 84 PHE A O 1
ATOM 662 N N . GLU A 1 85 ? -12.076 12.902 1.867 1.00 76.75 85 GLU A N 1
ATOM 663 C CA . GLU A 1 85 ? -12.813 13.092 3.123 1.00 76.75 85 GLU A CA 1
ATOM 664 C C . GLU A 1 85 ? -13.873 14.209 2.997 1.00 76.75 85 GLU A C 1
ATOM 666 O O . GLU A 1 85 ? -14.990 14.061 3.501 1.00 76.75 85 GLU A O 1
ATOM 671 N N . LYS A 1 86 ? -13.580 15.302 2.273 1.00 72.50 86 LYS A N 1
ATOM 672 C CA . LYS A 1 86 ? -14.511 16.429 2.058 1.00 72.50 86 LYS A CA 1
ATOM 673 C C . LYS A 1 86 ? -15.706 16.088 1.177 1.00 72.50 86 LYS A C 1
ATOM 675 O O . LYS A 1 86 ? -16.823 16.489 1.497 1.00 72.50 86 LYS A O 1
ATOM 680 N N . ILE A 1 87 ? -15.503 15.331 0.100 1.00 70.81 87 ILE A N 1
ATOM 681 C CA . ILE A 1 87 ? -16.602 14.897 -0.780 1.00 70.81 87 ILE A CA 1
ATOM 682 C C . ILE A 1 87 ? -17.460 13.787 -0.153 1.00 70.81 87 ILE A C 1
ATOM 684 O O . ILE A 1 87 ? -18.371 13.287 -0.799 1.00 70.81 87 ILE A O 1
ATOM 688 N N . SER A 1 88 ? -17.192 13.401 1.102 1.00 61.78 88 SER A N 1
ATOM 689 C CA . SER A 1 88 ? -17.889 12.327 1.824 1.00 61.78 88 SER A CA 1
ATOM 690 C C . SER A 1 88 ? -17.838 10.958 1.132 1.00 61.78 88 SER A C 1
ATOM 692 O O . SER A 1 88 ? -18.546 10.046 1.545 1.00 61.78 88 SER A O 1
ATOM 694 N N . PHE A 1 89 ? -16.945 10.763 0.159 1.00 65.25 89 PHE A N 1
ATOM 695 C CA . PHE A 1 89 ? -16.724 9.465 -0.482 1.00 65.25 89 PHE A CA 1
ATOM 696 C C . PHE A 1 89 ? -16.239 8.426 0.543 1.00 65.25 89 PHE A C 1
ATOM 698 O O . PHE A 1 89 ? -16.678 7.277 0.539 1.00 65.25 89 PHE A O 1
ATOM 705 N N . SER A 1 90 ? -15.429 8.859 1.518 1.00 59.78 90 SER A N 1
ATOM 706 C CA . SER A 1 90 ? -15.076 8.057 2.699 1.00 59.78 90 SER A CA 1
ATOM 707 C C . SER A 1 90 ? -16.293 7.601 3.501 1.00 59.78 90 SER A C 1
ATOM 709 O O . SER A 1 90 ? -16.317 6.482 4.003 1.00 59.78 90 SER A O 1
ATOM 711 N N . LYS A 1 91 ? -17.329 8.436 3.614 1.00 63.22 91 LYS A N 1
ATOM 712 C CA . LYS A 1 91 ? -18.509 8.153 4.434 1.00 63.22 91 LYS A CA 1
ATOM 713 C C . LYS A 1 91 ? -19.422 7.108 3.801 1.00 63.22 91 LYS A C 1
ATOM 715 O O . LYS A 1 91 ? -19.989 6.304 4.538 1.00 63.22 91 LYS A O 1
ATOM 720 N N . GLU A 1 92 ? -19.501 7.070 2.474 1.00 69.25 92 GLU A N 1
ATOM 721 C CA . GLU A 1 92 ? -20.270 6.061 1.737 1.00 69.25 92 GLU A CA 1
ATOM 722 C C . GLU A 1 92 ? -19.645 4.661 1.840 1.00 69.25 92 GLU A C 1
ATOM 724 O O . GLU A 1 92 ? -20.368 3.683 2.013 1.00 69.25 92 GLU A O 1
ATOM 729 N N . PHE A 1 93 ? -18.310 4.560 1.809 1.00 71.06 93 PHE A N 1
ATOM 730 C CA . PHE A 1 93 ? -17.598 3.273 1.815 1.00 71.06 93 PHE A CA 1
ATOM 731 C C . PHE A 1 93 ? -17.123 2.801 3.196 1.00 71.06 93 PHE A C 1
ATOM 733 O O . PHE A 1 93 ? -16.943 1.604 3.408 1.00 71.06 93 PHE A O 1
ATOM 740 N N . LEU A 1 94 ? -16.906 3.709 4.153 1.00 77.44 94 LEU A N 1
ATOM 741 C CA . LEU A 1 94 ? -16.355 3.381 5.477 1.00 77.44 94 LEU A CA 1
ATOM 742 C C . LEU A 1 94 ? -17.383 3.493 6.609 1.00 77.44 94 LEU A C 1
ATOM 744 O O . LEU A 1 94 ? -16.997 3.615 7.771 1.00 77.44 94 LEU A O 1
ATOM 748 N N . SER A 1 95 ? -18.681 3.454 6.311 1.00 78.44 95 SER A N 1
ATOM 749 C CA . SER A 1 95 ? -19.739 3.578 7.325 1.00 78.44 95 SER A CA 1
ATOM 750 C C . SER A 1 95 ? -19.671 4.910 8.090 1.00 78.44 95 SER A C 1
ATOM 752 O O . SER A 1 95 ? -19.666 4.940 9.320 1.00 78.44 95 SER A O 1
ATOM 754 N N . ASN A 1 96 ? -19.630 6.028 7.358 1.00 73.69 96 ASN A N 1
ATOM 755 C CA . ASN A 1 96 ? -19.665 7.398 7.888 1.00 73.69 96 ASN A CA 1
ATOM 756 C C . ASN A 1 96 ? -18.475 7.834 8.765 1.00 73.69 96 ASN A C 1
ATOM 758 O O . ASN A 1 96 ? -18.617 8.757 9.570 1.00 73.69 96 ASN A O 1
ATOM 762 N N . ARG A 1 97 ? -17.289 7.239 8.596 1.00 82.56 97 ARG A N 1
ATOM 763 C CA . ARG A 1 97 ? -16.062 7.678 9.288 1.00 82.56 97 ARG A CA 1
ATOM 764 C C . ARG A 1 97 ? -14.973 8.146 8.323 1.00 82.56 97 ARG A C 1
ATOM 766 O O . ARG A 1 97 ? -14.974 7.802 7.145 1.00 82.56 97 ARG A O 1
ATOM 773 N N . ASN A 1 98 ? -14.005 8.873 8.871 1.00 83.56 98 ASN A N 1
ATOM 774 C CA . ASN A 1 98 ? -12.756 9.212 8.190 1.00 83.56 98 ASN A CA 1
ATOM 775 C C . ASN A 1 98 ? -11.711 8.097 8.358 1.00 83.56 98 ASN A C 1
ATOM 777 O O . ASN A 1 98 ? -11.882 7.184 9.177 1.00 83.56 98 ASN A O 1
ATOM 781 N N . LEU A 1 99 ? -10.616 8.192 7.600 1.00 87.19 99 LEU A N 1
ATOM 782 C CA . LEU A 1 99 ? -9.479 7.289 7.762 1.00 87.19 99 LEU A CA 1
ATOM 783 C C . LEU A 1 99 ? -8.822 7.489 9.134 1.00 87.19 99 LEU A C 1
ATOM 785 O O . LEU A 1 99 ? -8.606 8.624 9.567 1.00 87.19 99 LEU A O 1
ATOM 789 N N . SER A 1 100 ? -8.480 6.390 9.805 1.00 89.62 100 SER A N 1
ATOM 790 C CA . SER A 1 100 ? -7.652 6.424 11.012 1.00 89.62 100 SER A CA 1
ATOM 791 C C . SER A 1 100 ? -6.199 6.761 10.667 1.00 89.62 100 SER A C 1
ATOM 793 O O . SER A 1 100 ? -5.768 6.614 9.522 1.00 89.62 100 SER A O 1
ATOM 795 N N . ASP A 1 101 ? -5.411 7.176 11.660 1.00 91.19 101 ASP A N 1
ATOM 796 C CA . ASP A 1 101 ? -3.985 7.463 11.452 1.00 91.19 101 ASP A CA 1
ATOM 797 C C . ASP A 1 101 ? -3.218 6.237 10.938 1.00 91.19 101 ASP A C 1
ATOM 799 O O . ASP A 1 101 ? -2.353 6.368 10.076 1.00 91.19 101 ASP A O 1
ATOM 803 N N . LEU A 1 102 ? -3.573 5.038 11.414 1.00 93.12 102 LEU A N 1
ATOM 804 C CA . LEU A 1 102 ? -3.001 3.789 10.916 1.00 93.12 102 LEU A CA 1
ATOM 805 C C . LEU A 1 102 ? -3.349 3.556 9.444 1.00 93.12 102 LEU A C 1
ATOM 807 O O . LEU A 1 102 ? -2.488 3.156 8.673 1.00 93.12 102 LEU A O 1
ATOM 811 N N . GLU A 1 103 ? -4.589 3.819 9.033 1.00 93.38 103 GLU A N 1
ATOM 812 C CA . GLU A 1 103 ? -4.994 3.656 7.633 1.00 93.38 103 GLU A CA 1
ATOM 813 C C . GLU A 1 103 ? -4.306 4.660 6.711 1.00 93.38 103 GLU A C 1
ATOM 815 O O . GLU A 1 103 ? -3.902 4.295 5.609 1.00 93.38 103 GLU A O 1
ATOM 820 N N . LYS A 1 104 ? -4.126 5.903 7.171 1.00 91.44 104 LYS A N 1
ATOM 821 C CA . LYS A 1 104 ? -3.347 6.919 6.451 1.00 91.44 104 LYS A CA 1
ATOM 822 C C . LYS A 1 104 ? -1.895 6.475 6.288 1.00 91.44 104 LYS A C 1
ATOM 824 O O . LYS A 1 104 ? -1.340 6.627 5.204 1.00 91.44 104 LYS A O 1
ATOM 829 N N . GLU A 1 105 ? -1.306 5.880 7.324 1.00 92.81 105 GLU A N 1
ATOM 830 C CA . GLU A 1 105 ? 0.054 5.341 7.259 1.00 92.81 105 GLU A CA 1
ATOM 831 C C . GLU A 1 105 ? 0.137 4.122 6.322 1.00 92.81 105 GLU A C 1
ATOM 833 O O . GLU A 1 105 ? 0.991 4.089 5.445 1.00 92.81 105 GLU A O 1
ATOM 838 N N . ILE A 1 106 ? -0.786 3.157 6.413 1.00 94.75 106 ILE A N 1
ATOM 839 C CA . ILE A 1 106 ? -0.859 2.002 5.495 1.00 94.75 106 ILE A CA 1
ATOM 840 C C . ILE A 1 106 ? -0.956 2.466 4.037 1.00 94.75 106 ILE A C 1
ATOM 842 O O . ILE A 1 106 ? -0.261 1.939 3.166 1.00 94.75 106 ILE A O 1
ATOM 846 N N . LEU A 1 107 ? -1.793 3.465 3.764 1.00 92.75 107 LEU A N 1
ATOM 847 C CA . LEU A 1 107 ? -1.973 4.006 2.424 1.00 92.75 107 LEU A CA 1
ATOM 848 C C . LEU A 1 107 ? -0.721 4.730 1.922 1.00 92.75 107 LEU A C 1
ATOM 850 O O . LEU A 1 107 ? -0.302 4.500 0.793 1.00 92.75 107 LEU A O 1
ATOM 854 N N . LYS A 1 108 ? -0.073 5.527 2.776 1.00 91.25 108 LYS A N 1
ATOM 855 C CA . LYS A 1 108 ? 1.217 6.161 2.475 1.00 91.25 108 LYS A CA 1
ATOM 856 C C . LYS A 1 108 ? 2.279 5.129 2.092 1.00 91.25 108 LYS A C 1
ATOM 858 O O . LYS A 1 108 ? 2.962 5.299 1.089 1.00 91.25 108 LYS A O 1
ATOM 863 N N . TYR A 1 109 ? 2.382 4.035 2.846 1.00 92.81 109 TYR A N 1
ATOM 864 C CA . TYR A 1 109 ? 3.283 2.929 2.518 1.00 92.81 109 TYR A CA 1
ATOM 865 C C . TYR A 1 109 ? 2.902 2.222 1.216 1.00 92.81 109 TYR A C 1
ATOM 867 O O . TYR A 1 109 ? 3.778 1.836 0.447 1.00 92.81 109 TYR A O 1
ATOM 875 N N . SER A 1 110 ? 1.606 2.071 0.951 1.00 93.94 110 SER A N 1
ATOM 876 C CA . SER A 1 110 ? 1.122 1.473 -0.295 1.00 93.94 110 SER A CA 1
ATOM 877 C C . SER A 1 110 ? 1.512 2.337 -1.497 1.00 93.94 110 SER A C 1
ATOM 879 O O . SER A 1 110 ? 2.042 1.807 -2.464 1.00 93.94 110 SER A O 1
ATOM 881 N N . ILE A 1 111 ? 1.356 3.661 -1.399 1.00 89.94 111 ILE A N 1
ATOM 882 C CA . ILE A 1 111 ? 1.809 4.638 -2.404 1.00 89.94 11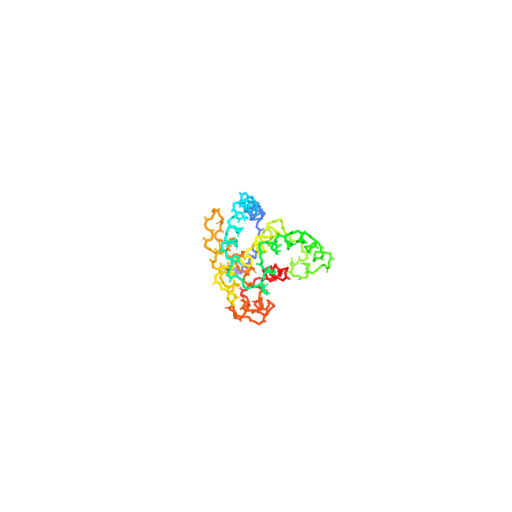1 ILE A CA 1
ATOM 883 C C . ILE A 1 111 ? 3.327 4.600 -2.569 1.00 89.94 111 ILE A C 1
ATOM 885 O O . ILE A 1 111 ? 3.822 4.587 -3.689 1.00 89.94 111 ILE A O 1
ATOM 889 N N . LEU A 1 112 ? 4.085 4.543 -1.476 1.00 89.19 112 LEU A N 1
ATOM 890 C CA . LEU A 1 112 ? 5.543 4.465 -1.547 1.00 89.19 112 LEU A CA 1
ATOM 891 C C . LEU A 1 112 ? 6.021 3.234 -2.339 1.00 89.19 112 LEU A C 1
ATOM 893 O O . LEU A 1 112 ? 7.046 3.281 -3.012 1.00 89.19 112 LEU A O 1
ATOM 897 N N . LEU A 1 113 ? 5.285 2.126 -2.235 1.00 91.50 113 LEU A N 1
ATOM 898 C CA . LEU A 1 113 ? 5.719 0.812 -2.704 1.00 91.50 113 LEU A CA 1
ATOM 899 C C . LEU A 1 113 ? 4.979 0.316 -3.957 1.00 91.50 113 LEU A C 1
ATOM 901 O O . LEU A 1 113 ? 5.344 -0.742 -4.464 1.00 91.50 113 LEU A O 1
ATOM 905 N N . HIS A 1 114 ? 3.966 1.022 -4.470 1.00 91.12 114 HIS A N 1
ATOM 906 C CA . HIS A 1 114 ? 3.113 0.498 -5.551 1.00 91.12 114 HIS A CA 1
ATOM 907 C C . HIS A 1 114 ? 3.862 0.208 -6.854 1.00 91.12 114 HIS A C 1
ATOM 909 O O . HIS A 1 114 ? 3.561 -0.784 -7.520 1.00 91.12 114 HIS A O 1
ATOM 915 N N . ASP A 1 115 ? 4.912 0.979 -7.126 1.00 88.56 115 ASP A N 1
ATOM 916 C CA . ASP A 1 115 ? 5.717 0.895 -8.345 1.00 88.56 115 ASP A CA 1
ATOM 917 C C . ASP A 1 115 ? 7.060 0.179 -8.170 1.00 88.56 115 ASP A C 1
ATOM 919 O O . ASP A 1 115 ? 7.805 -0.001 -9.133 1.00 88.56 115 ASP A O 1
ATOM 923 N N . ILE A 1 116 ? 7.382 -0.312 -6.968 1.00 88.75 116 ILE A N 1
ATOM 924 C CA . ILE A 1 116 ? 8.678 -0.966 -6.710 1.00 88.75 116 ILE A CA 1
ATOM 925 C C . ILE A 1 116 ? 8.907 -2.199 -7.601 1.00 88.75 116 ILE A C 1
ATOM 927 O O . ILE A 1 116 ? 10.041 -2.593 -7.878 1.00 88.75 116 ILE A O 1
ATOM 931 N N . GLY A 1 117 ? 7.834 -2.811 -8.099 1.00 89.50 117 GLY A N 1
ATOM 932 C CA . GLY A 1 117 ? 7.862 -3.929 -9.028 1.00 89.50 117 GLY A CA 1
ATOM 933 C C . GLY A 1 117 ? 8.400 -3.596 -10.419 1.00 89.50 117 GLY A C 1
ATOM 934 O O . GLY A 1 117 ? 8.889 -4.511 -11.088 1.00 89.50 117 GLY A O 1
ATOM 935 N N . TYR A 1 118 ? 8.422 -2.322 -10.834 1.00 85.56 118 TYR A N 1
ATOM 936 C CA . TYR A 1 118 ? 9.064 -1.901 -12.089 1.00 85.56 118 TYR A CA 1
ATOM 937 C C . TYR A 1 118 ? 10.564 -2.215 -12.106 1.00 85.56 118 TYR A C 1
ATOM 939 O O . TYR A 1 118 ? 11.143 -2.423 -13.171 1.00 85.56 118 TYR A O 1
ATOM 947 N N . THR A 1 119 ? 11.183 -2.373 -10.931 1.00 84.00 119 THR A N 1
ATOM 948 C CA . THR A 1 119 ? 12.568 -2.852 -10.801 1.00 84.00 119 THR A CA 1
ATOM 949 C C . THR A 1 119 ? 12.774 -4.286 -11.310 1.00 84.00 119 THR A C 1
ATOM 951 O O . THR A 1 119 ? 13.915 -4.712 -11.523 1.00 84.00 119 THR A O 1
ATOM 954 N N . LYS A 1 120 ? 11.687 -5.052 -11.490 1.00 86.31 120 LYS A N 1
ATOM 955 C CA . LYS A 1 120 ? 11.688 -6.459 -11.920 1.00 86.31 120 LYS A CA 1
ATOM 956 C C . LYS A 1 120 ? 10.951 -6.689 -13.235 1.00 86.31 120 LYS A C 1
ATOM 958 O O . LYS A 1 120 ? 11.461 -7.421 -14.078 1.00 86.31 120 LYS A O 1
ATOM 963 N N . SER A 1 121 ? 9.758 -6.119 -13.402 1.00 85.75 121 SER A N 1
ATOM 964 C CA . SER A 1 121 ? 8.921 -6.306 -14.592 1.00 85.75 121 SER A CA 1
ATOM 965 C C . SER A 1 121 ? 8.016 -5.101 -14.800 1.00 85.75 121 SER A C 1
ATOM 967 O O . SER A 1 121 ? 7.313 -4.708 -13.881 1.00 85.75 121 SER A O 1
ATOM 969 N N . ILE A 1 122 ? 7.978 -4.564 -16.021 1.00 82.81 122 ILE A N 1
ATOM 970 C CA . ILE A 1 122 ? 7.043 -3.496 -16.418 1.00 82.81 122 ILE A CA 1
ATOM 971 C C . ILE A 1 122 ? 5.624 -4.056 -16.532 1.00 82.81 122 ILE A C 1
ATOM 973 O O . ILE A 1 122 ? 4.667 -3.486 -16.014 1.00 82.81 122 ILE A O 1
ATOM 977 N N . LYS A 1 123 ? 5.493 -5.208 -17.199 1.00 84.69 123 LYS A N 1
ATOM 978 C CA . LYS A 1 123 ? 4.201 -5.830 -17.504 1.00 84.69 123 LYS A CA 1
ATOM 979 C C . LYS A 1 123 ? 3.477 -6.311 -16.247 1.00 84.69 123 LYS A C 1
ATOM 981 O O . LYS A 1 123 ? 2.258 -6.226 -16.178 1.00 84.69 123 LYS A O 1
ATOM 986 N N . ASP A 1 124 ? 4.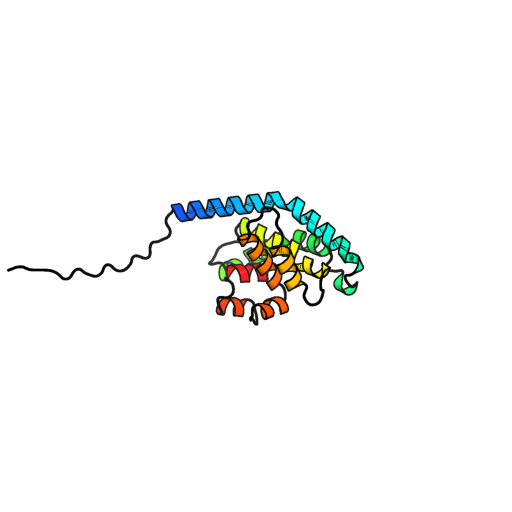237 -6.797 -15.270 1.00 88.94 124 ASP A N 1
ATOM 987 C CA . ASP A 1 124 ? 3.710 -7.408 -14.048 1.00 88.94 124 ASP A CA 1
ATOM 988 C C . ASP A 1 124 ? 4.130 -6.623 -12.792 1.00 88.94 124 ASP A C 1
ATOM 990 O O . ASP A 1 124 ? 4.237 -7.208 -11.713 1.00 88.94 124 ASP A O 1
ATOM 994 N N . HIS A 1 125 ? 4.395 -5.313 -12.913 1.00 90.12 125 HIS A N 1
ATOM 995 C CA . HIS A 1 125 ? 4.919 -4.499 -11.808 1.00 90.12 125 HIS A CA 1
ATOM 996 C C . HIS A 1 125 ? 4.021 -4.576 -10.571 1.00 90.12 125 HIS A C 1
ATOM 998 O O . HIS A 1 125 ? 4.535 -4.796 -9.486 1.00 90.12 125 HIS A O 1
ATOM 1004 N N . SER A 1 126 ? 2.693 -4.523 -10.706 1.00 91.81 126 SER A N 1
ATOM 1005 C CA . SER A 1 126 ? 1.783 -4.600 -9.554 1.00 91.81 126 SER A CA 1
ATOM 1006 C C . SER A 1 126 ? 1.902 -5.917 -8.772 1.00 91.81 126 SER A C 1
ATOM 1008 O O . SER A 1 126 ? 1.869 -5.921 -7.538 1.00 91.81 126 SER A O 1
ATOM 1010 N N . LEU A 1 127 ? 2.120 -7.040 -9.465 1.00 93.62 127 LEU A N 1
ATOM 1011 C CA . LEU A 1 127 ? 2.379 -8.337 -8.835 1.00 93.62 127 LEU A CA 1
ATOM 1012 C C . LEU A 1 127 ? 3.772 -8.382 -8.201 1.00 93.62 127 LEU A C 1
ATOM 1014 O O . LEU A 1 127 ? 3.924 -8.846 -7.072 1.00 93.62 127 LEU A O 1
ATOM 1018 N N . MET A 1 128 ? 4.787 -7.878 -8.902 1.00 93.38 128 MET A N 1
ATOM 1019 C CA . MET A 1 128 ? 6.154 -7.826 -8.383 1.00 93.38 128 MET A CA 1
ATOM 1020 C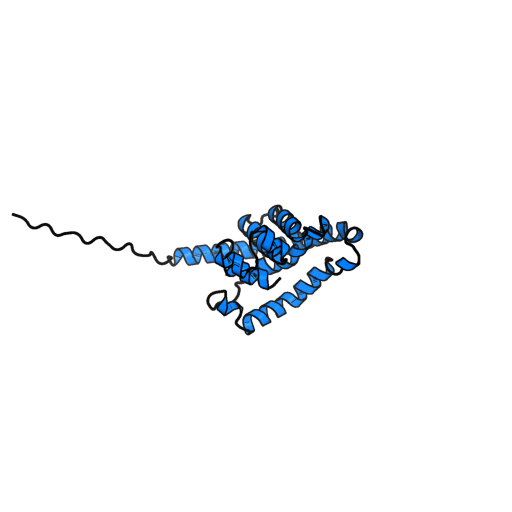 C . MET A 1 128 ? 6.262 -6.907 -7.157 1.00 93.38 128 MET A C 1
ATOM 1022 O O . MET A 1 128 ? 6.967 -7.245 -6.208 1.00 93.38 128 MET A O 1
ATOM 1026 N N . SER A 1 129 ? 5.517 -5.797 -7.130 1.00 93.19 129 SER A N 1
ATOM 1027 C CA . SER A 1 129 ? 5.397 -4.897 -5.983 1.00 93.19 129 SER A CA 1
ATOM 1028 C C . SER A 1 129 ? 4.813 -5.633 -4.789 1.00 93.19 129 SER A C 1
ATOM 1030 O O . SER A 1 129 ? 5.416 -5.637 -3.718 1.00 93.19 129 SER A O 1
ATOM 1032 N N . LYS A 1 130 ? 3.697 -6.349 -4.974 1.00 95.00 130 LYS A N 1
ATOM 1033 C CA . LYS A 1 130 ? 3.122 -7.192 -3.920 1.00 95.00 130 LYS A CA 1
ATOM 1034 C C . LYS A 1 130 ? 4.144 -8.176 -3.360 1.00 95.00 130 LYS A C 1
ATOM 1036 O O . LYS A 1 130 ? 4.334 -8.237 -2.148 1.00 95.00 130 LYS A O 1
ATOM 1041 N N . GLU A 1 131 ? 4.797 -8.946 -4.227 1.00 94.88 131 GLU A N 1
ATOM 1042 C CA . GLU A 1 131 ? 5.770 -9.947 -3.794 1.00 94.88 131 GLU A CA 1
ATOM 1043 C C . GLU A 1 131 ? 6.947 -9.330 -3.038 1.00 94.88 131 GLU A C 1
ATOM 1045 O O . GLU A 1 131 ? 7.435 -9.922 -2.074 1.00 94.88 131 GLU A O 1
ATOM 1050 N N . TYR A 1 132 ? 7.415 -8.161 -3.475 1.00 93.81 132 TYR A N 1
ATOM 1051 C CA . TYR A 1 132 ? 8.460 -7.415 -2.789 1.00 93.81 132 TYR A CA 1
ATOM 1052 C C . TYR A 1 132 ? 8.000 -7.007 -1.385 1.00 93.81 132 TYR A C 1
ATOM 1054 O O . TYR A 1 132 ? 8.690 -7.286 -0.404 1.00 93.81 132 TYR A O 1
ATOM 1062 N N . ILE A 1 133 ? 6.806 -6.415 -1.279 1.00 94.56 133 ILE A N 1
ATOM 1063 C CA . ILE A 1 133 ? 6.247 -5.919 -0.017 1.00 94.56 133 ILE A CA 1
ATOM 1064 C C . ILE A 1 133 ? 6.018 -7.065 0.974 1.00 94.56 133 ILE A C 1
ATOM 1066 O O . ILE A 1 133 ? 6.399 -6.957 2.137 1.00 94.56 133 ILE A O 1
ATOM 1070 N N . GLU A 1 134 ? 5.460 -8.196 0.538 1.00 94.00 134 GLU A N 1
ATOM 1071 C CA . GLU A 1 134 ? 5.230 -9.356 1.415 1.00 94.00 134 GLU A CA 1
ATOM 1072 C C . GLU A 1 134 ? 6.538 -9.968 1.950 1.00 94.00 134 GLU A C 1
ATOM 1074 O O . GLU A 1 134 ? 6.546 -10.592 3.016 1.00 94.00 134 GLU A O 1
ATOM 1079 N N . LYS A 1 135 ? 7.654 -9.766 1.237 1.00 91.50 135 LYS A N 1
ATOM 1080 C CA . LYS A 1 135 ? 8.997 -10.216 1.629 1.00 91.50 135 LYS A CA 1
ATOM 1081 C C . LYS A 1 135 ? 9.758 -9.186 2.478 1.00 91.50 135 LYS A C 1
ATOM 1083 O O . LYS A 1 135 ? 10.837 -9.524 2.971 1.00 91.50 135 LYS A O 1
ATOM 1088 N N . LEU A 1 136 ? 9.231 -7.972 2.696 1.00 86.81 136 LEU A N 1
ATOM 1089 C CA . LEU A 1 136 ? 9.866 -6.943 3.533 1.00 86.81 136 LEU A CA 1
ATOM 1090 C C . LEU A 1 136 ? 9.936 -7.386 5.003 1.00 86.81 136 LEU A C 1
ATOM 1092 O O . LEU A 1 136 ? 9.082 -7.067 5.822 1.00 86.81 136 LEU A O 1
ATOM 1096 N N . ASN A 1 137 ? 10.995 -8.092 5.387 1.00 76.38 137 ASN A N 1
ATOM 1097 C CA . ASN A 1 137 ? 11.213 -8.470 6.779 1.00 76.38 137 ASN A CA 1
ATOM 1098 C C . ASN A 1 137 ? 11.969 -7.367 7.540 1.00 76.38 137 ASN A C 1
ATOM 1100 O O . ASN A 1 137 ? 13.176 -7.455 7.751 1.00 76.38 137 ASN A O 1
ATOM 1104 N N . ARG A 1 138 ? 11.251 -6.308 7.929 1.00 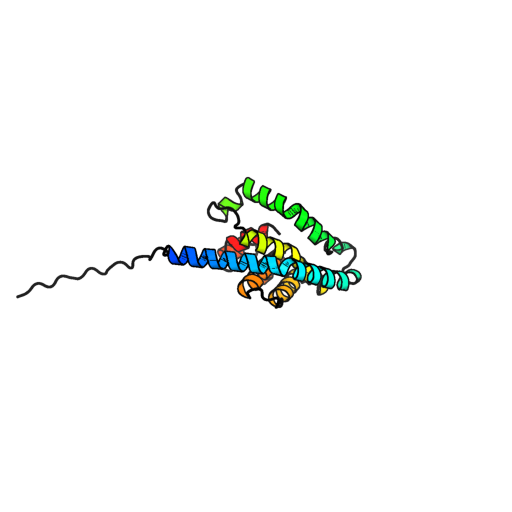79.31 138 ARG A N 1
ATOM 1105 C CA . ARG A 1 138 ? 11.801 -5.118 8.618 1.00 79.31 138 ARG A CA 1
ATOM 1106 C C . ARG A 1 138 ? 11.190 -4.906 10.009 1.00 79.31 138 ARG A C 1
ATOM 1108 O O . ARG A 1 138 ? 11.022 -3.784 10.469 1.00 79.31 138 ARG A O 1
ATOM 1115 N N . GLY A 1 139 ? 10.782 -5.990 10.672 1.00 82.19 139 GLY A N 1
ATOM 1116 C CA . GLY A 1 139 ? 10.078 -5.918 11.961 1.00 82.19 139 GLY A CA 1
ATOM 1117 C C . GLY A 1 139 ? 8.629 -5.419 11.864 1.00 82.19 139 GLY A C 1
ATOM 1118 O O . GLY A 1 139 ? 7.996 -5.194 12.895 1.00 82.19 139 GLY A O 1
ATOM 1119 N N . ILE A 1 140 ? 8.091 -5.277 10.648 1.00 87.81 140 ILE A N 1
ATOM 1120 C CA . ILE A 1 140 ? 6.673 -5.001 10.404 1.00 87.81 140 ILE A CA 1
ATOM 1121 C C . ILE A 1 140 ? 5.895 -6.315 10.480 1.00 87.81 140 ILE A C 1
ATOM 1123 O O . ILE A 1 140 ? 6.327 -7.358 9.982 1.00 87.81 140 ILE A O 1
ATOM 1127 N N . LYS A 1 141 ? 4.722 -6.268 11.111 1.00 91.12 141 LYS A N 1
ATOM 1128 C CA . LYS A 1 141 ? 3.822 -7.413 11.234 1.00 91.12 141 LYS A CA 1
ATOM 1129 C C . LYS A 1 141 ? 3.403 -7.922 9.849 1.00 91.12 141 LYS A C 1
ATOM 1131 O O . LYS A 1 141 ? 2.956 -7.151 9.003 1.00 91.12 141 LYS A O 1
ATOM 1136 N N . LYS A 1 142 ? 3.463 -9.242 9.636 1.00 92.00 142 LYS A N 1
ATOM 1137 C CA . LYS A 1 142 ? 3.108 -9.875 8.348 1.00 92.00 142 LYS A CA 1
ATOM 1138 C C . LYS A 1 142 ? 1.699 -9.529 7.861 1.00 92.00 142 LYS A C 1
ATOM 1140 O O . LYS A 1 142 ? 1.490 -9.411 6.660 1.00 92.00 142 LYS A O 1
ATOM 1145 N N . SER A 1 143 ? 0.739 -9.366 8.773 1.00 92.75 143 SER A N 1
ATOM 1146 C CA . SER A 1 143 ? -0.627 -8.977 8.407 1.00 92.75 143 SER A CA 1
ATOM 1147 C C . SER A 1 143 ? -0.681 -7.580 7.789 1.00 92.75 143 SER A C 1
ATOM 1149 O O . SER A 1 143 ? -1.373 -7.410 6.794 1.00 92.75 143 SER A O 1
ATOM 1151 N N . LEU A 1 144 ? 0.089 -6.620 8.316 1.00 93.56 144 LEU A N 1
ATOM 1152 C CA . LEU A 1 144 ? 0.184 -5.268 7.755 1.00 93.56 144 LEU A CA 1
ATOM 1153 C C . LEU A 1 144 ? 0.867 -5.286 6.391 1.00 93.56 144 LEU A C 1
ATOM 1155 O O . LEU A 1 144 ? 0.376 -4.661 5.460 1.00 93.56 144 LEU A O 1
ATOM 1159 N N . LEU A 1 145 ? 1.961 -6.042 6.248 1.00 94.25 145 LEU A N 1
ATOM 1160 C CA . LEU A 1 145 ? 2.648 -6.180 4.959 1.00 94.25 145 LEU A CA 1
ATOM 1161 C C . LEU A 1 145 ? 1.730 -6.769 3.896 1.00 94.25 145 LEU A C 1
ATOM 1163 O O . LEU A 1 145 ? 1.664 -6.240 2.796 1.00 94.25 145 LEU A O 1
ATOM 1167 N N . LYS A 1 146 ? 0.978 -7.820 4.236 1.00 95.38 146 LYS A N 1
ATOM 1168 C CA . LYS A 1 146 ? -0.011 -8.411 3.329 1.00 95.38 146 LYS A CA 1
ATOM 1169 C C . LYS A 1 146 ? -1.071 -7.394 2.916 1.00 95.38 146 LYS A C 1
ATOM 1171 O O . LYS A 1 146 ? -1.527 -7.395 1.775 1.00 95.38 146 LYS A O 1
ATOM 1176 N N . GLU A 1 147 ? -1.468 -6.532 3.840 1.00 95.25 147 GLU A N 1
ATOM 1177 C CA . GLU A 1 147 ? -2.455 -5.501 3.579 1.00 95.25 147 GLU A CA 1
ATOM 1178 C C . GLU A 1 147 ? -1.932 -4.412 2.636 1.00 95.25 147 GLU A C 1
ATOM 1180 O O . GLU A 1 147 ? -2.541 -4.169 1.596 1.00 95.25 147 GLU A O 1
ATOM 1185 N N . ILE A 1 148 ? -0.766 -3.840 2.950 1.00 96.19 148 ILE A N 1
ATOM 1186 C CA . ILE A 1 148 ? -0.054 -2.866 2.110 1.00 96.19 148 ILE A CA 1
ATOM 1187 C C . ILE A 1 148 ? 0.187 -3.464 0.719 1.00 96.19 148 ILE A C 1
ATOM 1189 O O . ILE A 1 148 ? -0.094 -2.827 -0.290 1.00 96.19 148 ILE A O 1
ATOM 1193 N N . ALA A 1 149 ? 0.635 -4.720 0.654 1.00 96.12 149 ALA A N 1
ATOM 1194 C CA . ALA A 1 149 ? 0.883 -5.430 -0.594 1.00 96.12 149 ALA A CA 1
ATOM 1195 C C . ALA A 1 149 ? -0.393 -5.635 -1.419 1.00 96.12 149 ALA A C 1
ATOM 1197 O O . ALA A 1 149 ? -0.361 -5.532 -2.641 1.00 96.12 149 ALA A O 1
ATOM 1198 N N . THR A 1 150 ? -1.524 -5.908 -0.764 1.00 96.25 150 THR A N 1
ATOM 1199 C CA . THR A 1 150 ? -2.817 -6.064 -1.443 1.00 96.25 150 THR A CA 1
ATOM 1200 C C . THR A 1 150 ? -3.290 -4.732 -2.015 1.00 96.25 150 THR A C 1
ATOM 1202 O O . THR A 1 150 ? -3.692 -4.680 -3.173 1.00 96.25 150 THR A O 1
ATOM 1205 N N . ILE A 1 151 ? -3.208 -3.650 -1.238 1.00 96.56 151 ILE A N 1
ATOM 1206 C CA . ILE A 1 151 ? -3.575 -2.301 -1.691 1.00 96.56 151 ILE A CA 1
ATOM 1207 C C . ILE A 1 151 ? -2.680 -1.886 -2.869 1.00 96.56 151 ILE A C 1
ATOM 1209 O O . ILE A 1 151 ? -3.188 -1.488 -3.914 1.00 96.56 151 ILE A O 1
ATOM 1213 N N . ALA A 1 152 ? -1.366 -2.084 -2.742 1.00 94.81 152 ALA A N 1
ATOM 1214 C CA . ALA A 1 152 ? -0.397 -1.839 -3.803 1.00 94.81 152 ALA A CA 1
ATOM 1215 C C . ALA A 1 152 ? -0.621 -2.721 -5.041 1.00 94.81 152 ALA A C 1
ATOM 1217 O O . ALA A 1 152 ? -0.369 -2.270 -6.143 1.00 94.81 152 ALA A O 1
ATOM 1218 N N . GLN A 1 153 ? -1.117 -3.955 -4.925 1.00 95.50 153 GLN A N 1
ATOM 1219 C CA . GLN A 1 153 ? -1.449 -4.773 -6.101 1.00 95.50 153 GLN A CA 1
ATOM 1220 C C . GLN A 1 153 ? -2.640 -4.186 -6.879 1.00 95.50 153 GLN A C 1
ATOM 1222 O O . GLN A 1 153 ? -2.681 -4.231 -8.107 1.00 95.50 153 GLN A O 1
ATOM 1227 N N . LEU A 1 154 ? -3.627 -3.658 -6.157 1.00 95.31 154 LEU A N 1
ATOM 1228 C CA . LEU A 1 154 ? -4.946 -3.302 -6.679 1.00 95.31 154 LEU A CA 1
ATOM 1229 C C . LEU A 1 154 ? -5.007 -1.980 -7.458 1.00 95.31 154 LEU A C 1
ATOM 1231 O O . LEU A 1 154 ? -6.055 -1.698 -8.037 1.00 95.31 154 LEU A O 1
ATOM 1235 N N . HIS A 1 155 ? -3.915 -1.212 -7.523 1.00 90.38 155 HIS A N 1
ATOM 1236 C CA . HIS A 1 155 ? -3.865 0.065 -8.253 1.00 90.38 155 HIS A CA 1
ATOM 1237 C C . HIS A 1 155 ? -3.960 -0.089 -9.785 1.00 90.38 155 HIS A C 1
ATOM 1239 O O . HIS A 1 155 ? -4.171 0.885 -10.499 1.00 90.38 155 HIS A O 1
ATOM 1245 N N . THR A 1 156 ? -3.838 -1.317 -10.311 1.00 90.69 156 THR A N 1
ATOM 1246 C CA . THR A 1 156 ? -3.961 -1.607 -11.751 1.00 90.69 156 THR A CA 1
ATOM 1247 C C . THR A 1 156 ? -5.147 -2.522 -12.064 1.00 90.69 156 THR A C 1
ATOM 1249 O O . THR A 1 156 ? -5.465 -3.428 -11.282 1.00 90.69 156 THR A O 1
ATOM 1252 N N . PRO A 1 157 ? -5.763 -2.391 -13.257 1.00 90.88 157 PRO A N 1
ATOM 1253 C CA . PRO A 1 157 ? -6.743 -3.359 -13.752 1.00 90.88 157 PRO A CA 1
ATOM 1254 C C . PRO A 1 157 ? -6.207 -4.798 -13.777 1.00 90.88 157 PRO A C 1
ATOM 1256 O O . PRO A 1 157 ? -6.947 -5.747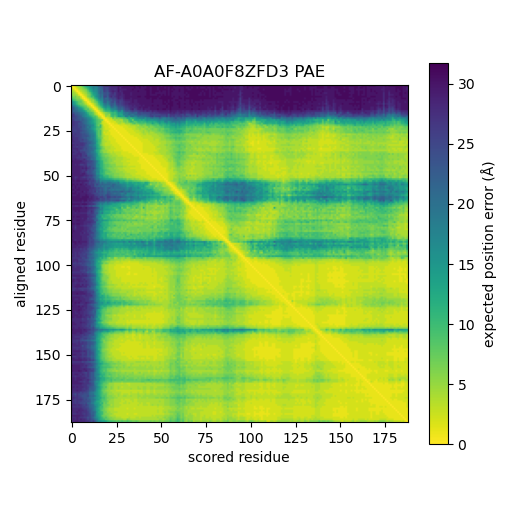 -13.519 1.00 90.88 157 PRO A O 1
ATOM 1259 N N . GLU A 1 158 ? -4.923 -4.979 -14.076 1.00 90.62 158 GLU A N 1
ATOM 1260 C CA . GLU A 1 158 ? -4.240 -6.273 -14.107 1.00 90.62 158 GLU A CA 1
ATOM 1261 C C . GLU A 1 158 ? -4.185 -6.905 -12.714 1.00 90.62 158 GLU A C 1
ATOM 1263 O O . GLU A 1 158 ? -4.534 -8.078 -12.567 1.00 90.62 158 GLU A O 1
ATOM 1268 N N . GLY A 1 159 ? -3.846 -6.129 -11.680 1.00 90.94 159 GLY A N 1
ATOM 1269 C CA . GLY A 1 159 ? -3.868 -6.596 -10.294 1.00 90.94 159 GLY A CA 1
ATOM 1270 C C . GLY A 1 159 ? -5.266 -7.015 -9.828 1.00 90.94 159 GLY A C 1
ATOM 1271 O O . GLY A 1 159 ? -5.426 -8.052 -9.181 1.00 90.94 159 GLY A O 1
ATOM 1272 N N . ILE A 1 160 ? -6.303 -6.279 -10.241 1.00 93.31 160 ILE A N 1
ATOM 1273 C CA . ILE A 1 160 ? -7.709 -6.640 -9.991 1.00 93.31 160 ILE A CA 1
ATOM 1274 C C . ILE A 1 160 ? -8.067 -7.975 -10.668 1.00 93.31 160 ILE A C 1
ATOM 1276 O O . ILE A 1 160 ? -8.671 -8.850 -10.038 1.00 93.31 160 ILE A O 1
ATOM 1280 N N . LYS A 1 161 ? -7.670 -8.166 -11.935 1.00 93.12 161 LYS A N 1
ATOM 1281 C CA . LYS A 1 161 ? -7.905 -9.415 -12.685 1.00 93.12 161 LYS A CA 1
ATOM 1282 C C . LYS A 1 161 ? -7.196 -10.610 -12.051 1.00 93.12 161 LYS A C 1
ATOM 1284 O O . LYS A 1 161 ? -7.777 -11.691 -12.003 1.00 93.12 161 LYS A O 1
ATOM 1289 N N . GLN A 1 162 ? -5.978 -10.430 -11.538 1.00 89.69 162 GLN A N 1
ATOM 1290 C CA . GLN A 1 162 ? -5.214 -11.490 -10.866 1.00 89.69 162 GLN A CA 1
ATOM 1291 C C . GLN A 1 162 ? -5.900 -12.009 -9.596 1.00 89.69 162 GLN A C 1
ATOM 1293 O O . GLN A 1 162 ? -5.749 -13.180 -9.255 1.00 89.69 162 GLN A O 1
ATOM 1298 N N . LEU A 1 163 ? -6.685 -11.170 -8.917 1.00 90.25 163 LEU A N 1
ATOM 1299 C CA . LEU A 1 163 ? -7.527 -11.586 -7.792 1.00 90.25 163 LEU A CA 1
ATOM 1300 C C . LEU A 1 163 ? -8.877 -12.178 -8.236 1.00 90.25 163 LEU A C 1
ATOM 1302 O O . LEU A 1 163 ? -9.696 -12.529 -7.396 1.00 90.25 163 LEU A O 1
ATOM 1306 N N . GLY A 1 164 ? -9.126 -12.317 -9.541 1.00 90.75 164 GLY A N 1
ATOM 1307 C CA . GLY A 1 164 ? -10.372 -12.862 -10.088 1.00 90.75 164 GLY A CA 1
ATOM 1308 C C . GLY A 1 164 ? -11.508 -11.839 -10.195 1.00 90.75 164 GLY A C 1
ATOM 1309 O O . GLY A 1 164 ? -12.679 -12.226 -10.295 1.00 90.75 164 GLY A O 1
ATOM 1310 N N . GLY A 1 165 ? -11.187 -10.542 -10.157 1.00 91.94 165 GLY A N 1
ATOM 1311 C CA . GLY A 1 165 ? -12.139 -9.437 -10.243 1.00 91.94 165 GLY A CA 1
ATOM 1312 C C . GLY A 1 165 ? -12.189 -8.753 -11.608 1.00 91.94 165 GLY A C 1
ATOM 1313 O O . GLY A 1 165 ? -11.264 -8.848 -12.411 1.00 91.94 165 GLY A O 1
ATOM 1314 N N . LYS A 1 166 ? -13.271 -8.009 -11.858 1.00 93.62 166 LYS A N 1
ATOM 1315 C CA . LYS A 1 166 ? -13.376 -7.046 -12.976 1.00 93.62 166 LYS A CA 1
ATOM 1316 C C . LYS A 1 166 ? -13.208 -5.588 -12.539 1.00 93.62 166 LYS A C 1
ATOM 1318 O O . LYS A 1 166 ? -12.897 -4.735 -13.361 1.00 93.62 166 LYS A O 1
ATOM 1323 N N . SER A 1 167 ? -13.446 -5.303 -11.263 1.00 94.94 167 SER A N 1
ATOM 1324 C CA . SER A 1 167 ? -13.302 -3.993 -10.625 1.00 94.94 167 SER A CA 1
ATOM 1325 C C . SER A 1 167 ? -13.143 -4.178 -9.113 1.00 94.94 167 SER A C 1
ATOM 1327 O O . SER A 1 167 ? -13.423 -5.261 -8.594 1.00 94.94 167 SER A O 1
ATOM 1329 N N . LEU A 1 168 ? -12.755 -3.124 -8.387 1.00 92.88 168 LEU A N 1
ATOM 1330 C CA . LEU A 1 168 ? -12.714 -3.149 -6.916 1.00 92.88 168 LEU A CA 1
ATOM 1331 C C . LEU A 1 168 ? -14.081 -3.517 -6.318 1.00 92.88 168 LEU A C 1
ATOM 1333 O O . LEU A 1 168 ? -14.170 -4.346 -5.419 1.00 92.88 168 LEU A O 1
ATOM 1337 N N . PHE A 1 169 ? -15.161 -2.979 -6.886 1.00 92.69 169 PHE A N 1
ATOM 1338 C CA . PHE A 1 169 ? -16.527 -3.293 -6.466 1.00 92.69 169 PHE A CA 1
ATOM 1339 C C . PHE A 1 169 ? -16.912 -4.763 -6.703 1.00 92.69 169 PHE A C 1
ATOM 1341 O O . PHE A 1 169 ? -17.602 -5.364 -5.882 1.00 92.69 169 PHE A O 1
ATOM 1348 N N . ASP A 1 170 ? -16.457 -5.366 -7.805 1.00 95.38 170 ASP A N 1
ATOM 1349 C CA . ASP A 1 170 ? -16.658 -6.797 -8.065 1.00 95.38 170 ASP A CA 1
ATOM 1350 C C . ASP A 1 170 ? -15.903 -7.667 -7.044 1.00 95.38 170 ASP A C 1
ATOM 1352 O O . ASP A 1 170 ? -16.450 -8.655 -6.557 1.00 95.38 170 ASP A O 1
ATOM 1356 N N . LEU A 1 171 ? -14.684 -7.273 -6.658 1.00 95.50 171 LEU A N 1
ATOM 1357 C CA . LEU A 1 171 ? -13.913 -7.965 -5.618 1.00 95.50 171 LEU A CA 1
ATOM 1358 C C . LEU A 1 171 ? -14.596 -7.895 -4.244 1.00 95.50 171 LEU A C 1
ATOM 1360 O O . LEU A 1 171 ? -14.656 -8.909 -3.547 1.00 95.50 171 LEU A O 1
ATOM 1364 N N . VAL A 1 172 ? -15.151 -6.733 -3.881 1.00 93.81 172 VAL A N 1
ATOM 1365 C CA . VAL A 1 172 ? -15.956 -6.555 -2.659 1.00 93.81 172 VAL A CA 1
ATOM 1366 C C . VAL A 1 172 ? -17.182 -7.463 -2.682 1.00 93.81 172 VAL A C 1
ATOM 1368 O O . VAL A 1 172 ? -17.400 -8.233 -1.750 1.00 93.81 172 VAL A O 1
ATOM 1371 N N . LYS A 1 173 ? -17.959 -7.444 -3.773 1.00 94.00 173 LYS A N 1
ATOM 1372 C CA . LYS A 1 173 ? -19.162 -8.283 -3.920 1.00 94.00 173 LYS A CA 1
ATOM 1373 C C . LYS A 1 173 ? -18.876 -9.778 -3.806 1.00 94.00 173 LYS A C 1
ATOM 1375 O O . LYS A 1 173 ? -19.717 -10.523 -3.313 1.00 94.00 173 LYS A O 1
ATOM 1380 N N . LYS A 1 174 ? -17.704 -10.215 -4.267 1.00 95.38 174 LYS A N 1
ATOM 1381 C CA . LYS A 1 174 ? -17.239 -11.604 -4.160 1.00 95.38 174 LYS A CA 1
ATOM 1382 C C . LYS A 1 174 ? -16.664 -11.954 -2.782 1.00 95.38 174 LYS A C 1
ATOM 1384 O O . LYS A 1 174 ? -16.321 -13.111 -2.564 1.00 95.38 174 LYS A O 1
ATOM 1389 N N . GLY A 1 175 ? -16.530 -10.987 -1.872 1.00 94.25 175 GLY A N 1
ATOM 1390 C CA . GLY A 1 175 ? -15.937 -11.184 -0.547 1.00 94.25 175 GLY A CA 1
ATOM 1391 C C . GLY A 1 175 ? -14.422 -11.408 -0.572 1.00 94.25 175 GLY A C 1
ATOM 1392 O O . GLY A 1 175 ? -13.871 -11.966 0.372 1.00 94.25 175 GLY A O 1
ATOM 1393 N N . LEU A 1 176 ? -13.746 -11.007 -1.653 1.00 94.44 176 LEU A N 1
ATOM 1394 C CA . LEU A 1 176 ? -12.302 -11.207 -1.830 1.00 94.44 176 LEU A CA 1
ATOM 1395 C C . LEU A 1 176 ? -11.477 -10.113 -1.148 1.00 94.44 176 LEU A C 1
ATOM 1397 O O . LEU A 1 176 ? -10.341 -10.354 -0.745 1.00 94.44 176 LEU A O 1
ATOM 1401 N N . ILE A 1 177 ? -12.060 -8.923 -1.004 1.00 94.62 177 ILE A N 1
ATOM 1402 C CA . ILE A 1 177 ? -11.513 -7.794 -0.249 1.00 94.62 177 ILE A CA 1
ATOM 1403 C C . ILE A 1 177 ? -12.638 -7.124 0.542 1.00 94.62 177 ILE A C 1
ATOM 1405 O O . ILE A 1 177 ? -13.811 -7.262 0.199 1.00 94.62 177 ILE A O 1
ATOM 1409 N N . SER A 1 178 ? -12.287 -6.386 1.593 1.00 93.06 178 SER A N 1
ATOM 1410 C CA . SER A 1 178 ? -13.253 -5.572 2.337 1.00 93.06 178 SER A CA 1
ATOM 1411 C C . SER A 1 178 ? -13.492 -4.218 1.665 1.00 93.06 178 SER A C 1
ATOM 1413 O O . SER A 1 178 ? -12.630 -3.733 0.927 1.00 93.06 178 SER A O 1
ATOM 1415 N N . ASP A 1 179 ? -14.612 -3.563 1.990 1.00 90.62 179 ASP A N 1
ATOM 1416 C CA . ASP A 1 179 ? -14.910 -2.185 1.555 1.00 90.62 179 ASP A CA 1
ATOM 1417 C C . ASP A 1 179 ? -13.769 -1.221 1.890 1.00 90.62 179 ASP A C 1
ATOM 1419 O O . ASP A 1 179 ? -13.397 -0.363 1.096 1.00 90.62 179 ASP A O 1
ATOM 1423 N N . ARG A 1 180 ? -13.144 -1.428 3.054 1.00 91.75 180 ARG A N 1
ATOM 1424 C CA . ARG A 1 180 ? -11.976 -0.672 3.502 1.00 91.75 180 ARG A CA 1
ATOM 1425 C C . ARG A 1 180 ? -10.793 -0.815 2.544 1.00 91.75 180 ARG A C 1
ATOM 1427 O O . ARG A 1 180 ? -10.189 0.188 2.189 1.00 91.75 180 ARG A O 1
ATOM 1434 N N . ILE A 1 181 ? -10.452 -2.036 2.131 1.00 94.25 181 ILE A N 1
ATOM 1435 C CA . ILE A 1 181 ? -9.340 -2.261 1.193 1.00 94.25 181 ILE A CA 1
ATOM 1436 C C . ILE A 1 181 ? -9.671 -1.679 -0.180 1.00 94.25 181 ILE A C 1
ATOM 1438 O O . ILE A 1 181 ? -8.811 -1.044 -0.780 1.00 94.25 181 ILE A O 1
ATOM 1442 N N . ALA A 1 182 ? -10.912 -1.836 -0.648 1.00 91.69 182 ALA A N 1
ATOM 1443 C CA . ALA A 1 182 ? -11.359 -1.239 -1.903 1.00 91.69 182 ALA A CA 1
ATOM 1444 C C . ALA A 1 182 ? -11.265 0.293 -1.878 1.00 91.69 182 ALA A C 1
ATOM 1446 O O . ALA A 1 182 ? -10.767 0.890 -2.827 1.00 91.69 182 ALA A O 1
ATOM 1447 N N . TYR A 1 183 ? -11.681 0.923 -0.779 1.00 90.00 183 TYR A N 1
ATOM 1448 C CA . TYR A 1 183 ? -11.565 2.366 -0.599 1.00 90.00 183 TYR A CA 1
ATOM 1449 C C . TYR A 1 183 ? -10.101 2.824 -0.624 1.00 90.00 183 TYR A C 1
ATOM 1451 O O . TYR A 1 183 ? -9.759 3.729 -1.380 1.00 90.00 183 TYR A O 1
ATOM 1459 N N . LEU A 1 184 ? -9.222 2.177 0.148 1.00 91.94 184 LEU A N 1
ATOM 1460 C CA . LEU A 1 184 ? -7.796 2.524 0.175 1.00 91.94 184 LEU A CA 1
ATOM 1461 C C . LEU A 1 184 ? -7.142 2.342 -1.202 1.00 91.94 184 LEU A C 1
ATOM 1463 O O . LEU A 1 184 ? -6.412 3.221 -1.646 1.00 91.94 184 LEU A O 1
ATOM 1467 N N . ALA A 1 185 ? -7.454 1.250 -1.901 1.00 91.81 185 ALA A N 1
ATOM 1468 C CA . ALA A 1 185 ? -6.954 0.992 -3.248 1.00 91.81 185 ALA A CA 1
ATOM 1469 C C . ALA A 1 185 ? -7.486 1.984 -4.294 1.00 91.81 185 ALA A C 1
ATOM 1471 O O . ALA A 1 185 ? -6.802 2.223 -5.273 1.00 91.81 185 ALA A O 1
ATOM 1472 N N . SER A 1 186 ? -8.670 2.575 -4.093 1.00 87.88 186 SER A N 1
ATOM 1473 C CA . SER A 1 186 ? -9.223 3.593 -5.003 1.00 87.88 186 SER A CA 1
ATOM 1474 C C . SER A 1 186 ? -8.548 4.966 -4.906 1.00 87.88 186 SER A C 1
ATOM 1476 O O . SER A 1 186 ? -8.846 5.846 -5.712 1.00 87.88 186 SER A O 1
ATOM 1478 N N . ILE A 1 187 ? -7.704 5.169 -3.887 1.00 86.56 187 ILE A N 1
ATOM 1479 C CA . ILE A 1 187 ? -6.931 6.403 -3.701 1.00 86.56 187 ILE A CA 1
ATOM 1480 C C . ILE A 1 187 ? -5.566 6.321 -4.406 1.00 86.56 187 ILE A C 1
ATOM 1482 O O . ILE A 1 187 ? -5.007 7.375 -4.715 1.00 86.56 187 ILE A O 1
ATOM 1486 N N . LEU A 1 188 ? -5.041 5.110 -4.646 1.00 81.81 188 LEU A N 1
ATOM 1487 C CA . LEU A 1 188 ? -3.903 4.901 -5.552 1.00 81.81 188 LEU A CA 1
ATOM 1488 C C . LEU A 1 188 ? -4.351 5.058 -7.006 1.00 81.81 188 LEU A C 1
ATOM 1490 O O . LEU A 1 188 ? -3.586 5.694 -7.758 1.00 81.81 188 LEU A O 1
#